Protein AF-0000000079300577 (afdb_homodimer)

Solvent-accessible surface area (backbone atoms only — not comparable to full-atom values): 10585 Å² total; 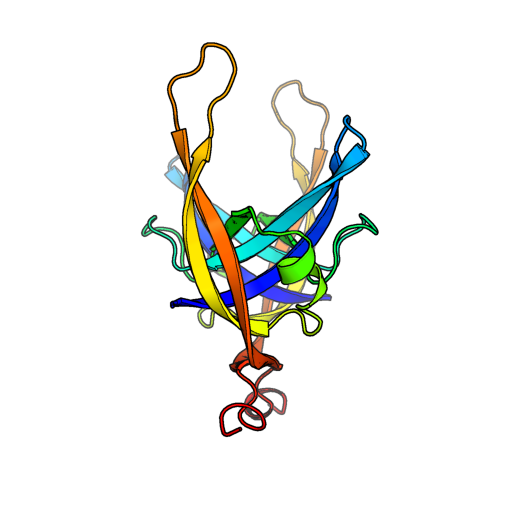per-residue (Å²): 118,46,80,40,39,36,28,22,32,36,52,46,74,40,92,89,70,47,72,40,24,36,34,33,29,49,37,78,56,86,52,86,50,41,47,43,34,38,78,45,78,35,40,27,41,38,72,47,48,66,65,61,76,65,54,43,14,32,29,40,30,34,71,42,79,38,75,42,74,47,93,94,42,72,70,41,75,39,65,28,34,72,38,68,39,87,40,22,49,54,38,69,40,72,80,52,57,77,112,116,47,79,40,41,35,28,21,32,34,52,46,75,41,94,88,71,46,71,40,21,36,34,32,30,49,36,77,56,85,52,87,50,41,47,45,33,40,79,45,79,36,42,28,41,39,70,49,47,64,65,61,78,64,53,42,14,33,28,39,30,34,72,42,77,41,74,41,72,47,94,93,42,72,70,42,75,39,63,28,34,73,36,70,40,87,43,22,48,54,37,69,38,71,79,50,58,76,109

Nearest PDB structures (foldseek):
  3fhw-assembly1_B  TM=5.771E-01  e=2.297E-02  Bordetella parapertussis
  6cqm-assembly1_A  TM=5.960E-01  e=4.575E-02  Saccharomyces cerevisiae S288C
  6cqo-assembly1_A  TM=5.871E-01  e=3.251E-01  Saccharomyces cerevisiae S288C
  5yuo-assembly1_A  TM=4.941E-01  e=2.494E-01  Pseudomonas aeruginosa PAO1
  2cwa-assembly1_A  TM=4.412E-01  e=2.630E-01  Thermus thermophilus HB8

Structure (mmCIF, N/CA/C/O backbone):
data_AF-0000000079300577-model_v1
#
loop_
_entity.id
_entity.type
_entity.pdbx_description
1 polymer 'Uncha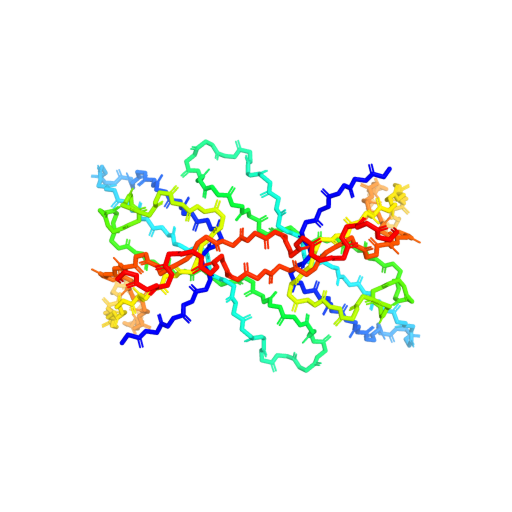racterized protein'
#
loop_
_atom_site.group_PDB
_atom_site.id
_atom_site.type_symbol
_atom_site.label_atom_id
_atom_site.label_alt_id
_atom_site.label_comp_id
_atom_site.label_asym_id
_atom_site.label_entity_id
_atom_site.label_seq_id
_atom_site.pdbx_PDB_ins_code
_atom_site.Cartn_x
_atom_site.Cartn_y
_atom_site.Cartn_z
_atom_site.occupancy
_atom_site.B_iso_or_equiv
_atom_site.auth_seq_id
_atom_site.auth_comp_id
_atom_site.auth_asym_id
_atom_site.auth_atom_id
_atom_site.pdbx_PDB_model_num
ATOM 1 N N . MET A 1 1 ? -9.039 19.125 -4.043 1 76.31 1 MET A N 1
ATOM 2 C CA . MET A 1 1 ? -9.328 17.922 -3.25 1 76.31 1 MET A CA 1
ATOM 3 C C . MET A 1 1 ? -9.297 16.672 -4.117 1 76.31 1 MET A C 1
ATOM 5 O O . MET A 1 1 ? -9.648 16.719 -5.301 1 76.31 1 MET A O 1
ATOM 9 N N . ALA A 1 2 ? -8.562 15.695 -3.658 1 88.56 2 ALA A N 1
ATOM 10 C CA . ALA A 1 2 ? -8.531 14.391 -4.324 1 88.56 2 ALA A CA 1
ATOM 11 C C . ALA A 1 2 ? -8.945 13.273 -3.365 1 88.56 2 ALA A C 1
ATOM 13 O O . ALA A 1 2 ? -8.547 13.281 -2.197 1 88.56 2 ALA A O 1
ATOM 14 N N . GLN A 1 3 ? -9.805 12.43 -3.85 1 92.25 3 GLN A N 1
ATOM 15 C CA . GLN A 1 3 ? -10.172 11.266 -3.041 1 92.25 3 GLN A CA 1
ATOM 16 C C . GLN A 1 3 ? -9.148 10.141 -3.195 1 92.25 3 GLN A C 1
ATOM 18 O O . GLN A 1 3 ? -8.859 9.711 -4.312 1 92.25 3 GLN A O 1
ATOM 23 N N . VAL A 1 4 ? -8.648 9.758 -2.029 1 93.5 4 VAL A N 1
ATOM 24 C CA . VAL A 1 4 ? -7.605 8.742 -2.064 1 93.5 4 VAL A CA 1
ATOM 25 C C . VAL A 1 4 ? -7.852 7.707 -0.965 1 93.5 4 VAL A C 1
ATOM 27 O O . VAL A 1 4 ? -8.539 7.992 0.019 1 93.5 4 VAL A O 1
ATOM 30 N N . MET A 1 5 ? -7.348 6.504 -1.214 1 94.88 5 MET A N 1
ATOM 31 C CA . MET A 1 5 ? -7.293 5.508 -0.148 1 94.88 5 MET A CA 1
ATOM 32 C C . MET A 1 5 ? -6.016 5.66 0.672 1 94.88 5 MET A C 1
ATOM 34 O O . MET A 1 5 ? -4.914 5.469 0.155 1 94.88 5 MET A O 1
ATOM 38 N N . VAL A 1 6 ? -6.199 6.008 1.909 1 97.12 6 VAL A N 1
ATOM 39 C CA . VAL A 1 6 ? -5.07 6.113 2.832 1 97.12 6 VAL A CA 1
ATOM 40 C C . VAL A 1 6 ? -4.875 4.785 3.559 1 97.12 6 VAL A C 1
ATOM 42 O O . VAL A 1 6 ? -5.809 4.262 4.172 1 97.12 6 VAL A O 1
ATOM 45 N N . LEU A 1 7 ? -3.674 4.258 3.469 1 97.06 7 LEU A N 1
ATOM 46 C CA . LEU A 1 7 ? -3.352 2.967 4.066 1 97.06 7 LEU A CA 1
ATOM 47 C C . LEU A 1 7 ? -2.811 3.145 5.484 1 97.06 7 LEU A C 1
ATOM 49 O O . LEU A 1 7 ? -3.133 2.359 6.379 1 97.06 7 LEU A O 1
ATOM 53 N N . ALA A 1 8 ? -2.004 4.09 5.652 1 97.44 8 ALA A N 1
ATOM 54 C CA . ALA A 1 8 ? -1.316 4.258 6.93 1 97.44 8 ALA A CA 1
ATOM 55 C C . ALA A 1 8 ? -0.911 5.711 7.148 1 97.44 8 ALA A C 1
ATOM 57 O O . ALA A 1 8 ? -0.839 6.492 6.199 1 97.44 8 ALA A O 1
ATOM 58 N N . VAL A 1 9 ? -0.685 6.016 8.367 1 97 9 VAL A N 1
ATOM 59 C CA . VAL A 1 9 ? -0.066 7.277 8.758 1 97 9 VAL A CA 1
ATOM 60 C C . VAL A 1 9 ? 1.112 7.008 9.695 1 97 9 VAL A C 1
ATOM 62 O O . VAL A 1 9 ? 1.081 6.062 10.484 1 97 9 VAL A O 1
ATOM 65 N N . ASN A 1 10 ? 2.146 7.73 9.492 1 95.75 10 ASN A N 1
ATOM 66 C CA . ASN A 1 10 ? 3.334 7.719 10.344 1 95.75 10 ASN A CA 1
ATOM 67 C C . ASN A 1 10 ? 3.604 9.094 10.953 1 95.75 10 ASN A C 1
ATOM 69 O O . ASN A 1 10 ? 3.912 10.039 10.234 1 95.75 10 ASN A O 1
ATOM 73 N N . VAL A 1 11 ? 3.402 9.172 12.211 1 93.81 11 VAL A N 1
ATOM 74 C CA . VAL A 1 11 ? 3.738 10.406 12.922 1 93.81 11 VAL A CA 1
ATOM 75 C C . VAL A 1 11 ? 5.008 10.195 13.742 1 93.81 11 VAL A C 1
ATOM 77 O O . VAL A 1 11 ? 5.113 9.234 14.508 1 93.81 11 VAL A O 1
ATOM 80 N N . TYR A 1 12 ? 5.914 11.086 13.562 1 92 12 TYR A N 1
ATOM 81 C CA . TYR A 1 12 ? 7.211 10.898 14.203 1 92 12 TYR A CA 1
ATOM 82 C C . TYR A 1 12 ? 7.781 12.227 14.688 1 92 12 TYR A C 1
ATOM 84 O O . TYR A 1 12 ? 7.312 13.289 14.281 1 92 12 TYR A O 1
ATOM 92 N N . GLN A 1 13 ? 8.789 12.109 15.547 1 92.06 13 GLN A N 1
ATOM 93 C CA . GLN A 1 13 ? 9.484 13.289 16.047 1 92.06 13 GLN A CA 1
ATOM 94 C C . GLN A 1 13 ? 10.742 13.57 15.227 1 92.06 13 GLN A C 1
ATOM 96 O O . GLN A 1 13 ? 11.555 12.68 14.992 1 92.06 13 GLN A O 1
ATOM 101 N N . LYS A 1 14 ? 10.805 14.805 14.812 1 88.75 14 LYS A N 1
ATOM 102 C CA . LYS A 1 14 ? 12.023 15.227 14.125 1 88.75 14 LYS A CA 1
ATOM 103 C C . LYS A 1 14 ? 13.148 15.5 15.117 1 88.75 14 LYS A C 1
ATOM 105 O O . LYS A 1 14 ? 12.914 15.555 16.328 1 88.75 14 LYS A O 1
ATOM 110 N N . LYS A 1 15 ? 14.289 15.562 14.516 1 90.19 15 LYS A N 1
ATOM 111 C CA . LYS A 1 15 ? 15.461 15.797 15.352 1 90.19 15 LYS A CA 1
ATOM 112 C C . LYS A 1 15 ? 15.359 17.125 16.094 1 90.19 15 LYS A C 1
ATOM 114 O O . LYS A 1 15 ? 15.891 17.281 17.188 1 90.19 15 LYS A O 1
ATOM 119 N N . ASP A 1 16 ? 14.773 18.141 15.57 1 90.5 16 ASP A N 1
ATOM 120 C CA . ASP A 1 16 ? 14.664 19.469 16.156 1 90.5 16 ASP A CA 1
ATOM 121 C C . ASP A 1 16 ? 13.523 19.531 17.172 1 90.5 16 ASP A C 1
ATOM 123 O O . ASP A 1 16 ? 13.211 20.609 17.688 1 90.5 16 ASP A O 1
ATOM 127 N N . GLY A 1 17 ? 12.844 18.438 17.438 1 90.31 17 GLY A N 1
ATOM 128 C CA . GLY A 1 17 ? 11.812 18.375 18.453 1 90.31 17 GLY A CA 1
ATOM 129 C C . GLY A 1 17 ? 10.414 18.547 17.922 1 90.31 17 GLY A C 1
ATOM 130 O O . GLY A 1 17 ? 9.43 18.359 18.641 1 90.31 17 GLY A O 1
ATOM 131 N N . THR A 1 18 ? 10.344 18.984 16.641 1 91.19 18 THR A N 1
ATOM 132 C CA . THR A 1 18 ? 9.016 19.156 16.062 1 91.19 18 THR A CA 1
ATOM 133 C C . THR A 1 18 ? 8.492 17.844 15.516 1 91.19 18 THR A C 1
ATOM 135 O O . THR A 1 18 ? 9.25 16.875 15.352 1 91.19 18 THR A O 1
ATOM 138 N N . SER A 1 19 ? 7.121 17.828 15.289 1 93.06 19 SER A N 1
ATOM 139 C CA . SER A 1 19 ? 6.504 16.609 14.766 1 93.06 19 SER A CA 1
ATOM 140 C C . SER A 1 19 ? 6.465 16.609 13.242 1 93.06 19 SER A C 1
ATOM 142 O O . SER A 1 19 ? 6.211 17.656 12.633 1 93.06 19 SER A O 1
ATOM 144 N N . GLY A 1 20 ? 6.836 15.531 12.633 1 93.06 20 GLY A N 1
ATOM 145 C CA . GLY A 1 20 ? 6.586 15.273 11.227 1 93.06 20 GLY A CA 1
ATOM 146 C C . GLY A 1 20 ? 5.566 14.172 10.992 1 93.06 20 GLY A C 1
ATOM 147 O O . GLY A 1 20 ? 5.219 13.438 11.914 1 93.06 20 GLY A O 1
ATOM 148 N N . ALA A 1 21 ? 5.012 14.188 9.828 1 95.88 21 ALA A N 1
ATOM 149 C CA . ALA A 1 21 ? 4.066 13.117 9.508 1 95.88 21 ALA A CA 1
ATOM 150 C C . ALA A 1 21 ? 4.133 12.758 8.023 1 95.88 21 ALA A C 1
ATOM 152 O O . ALA A 1 21 ? 4.492 13.594 7.191 1 95.88 21 ALA A O 1
ATOM 153 N N . ARG A 1 22 ? 3.893 11.523 7.793 1 95.44 22 ARG A N 1
ATOM 154 C CA . ARG A 1 22 ? 3.734 11.008 6.438 1 95.44 22 ARG A CA 1
ATOM 155 C C . ARG A 1 22 ? 2.467 10.164 6.312 1 95.44 22 ARG A C 1
ATOM 157 O O . ARG A 1 22 ? 2.07 9.492 7.266 1 95.44 22 ARG A O 1
ATOM 164 N N . VAL A 1 23 ? 1.865 10.273 5.188 1 96.38 23 VAL A N 1
ATOM 165 C CA . VAL A 1 23 ? 0.714 9.43 4.879 1 96.38 23 VAL A CA 1
ATOM 166 C C . VAL A 1 23 ? 1.05 8.508 3.709 1 96.38 23 VAL A C 1
ATOM 168 O O . VAL A 1 23 ? 1.713 8.914 2.754 1 96.38 23 VAL A O 1
ATOM 171 N N . VAL A 1 24 ? 0.668 7.246 3.848 1 95.69 24 VAL A N 1
ATOM 172 C CA . VAL A 1 24 ? 0.812 6.262 2.781 1 95.69 24 VAL A CA 1
ATOM 173 C C . VAL A 1 24 ? -0.511 6.109 2.035 1 95.69 24 VAL A C 1
ATOM 175 O O . VAL A 1 24 ? -1.519 5.707 2.621 1 95.69 24 VAL A O 1
ATOM 178 N N . VAL A 1 25 ? -0.467 6.41 0.787 1 95.56 25 VAL A N 1
ATOM 179 C CA . VAL A 1 25 ? -1.672 6.383 -0.037 1 95.56 25 VAL A CA 1
ATOM 180 C C . VAL A 1 25 ? -1.539 5.305 -1.11 1 95.56 25 VAL A C 1
ATOM 182 O O . VAL A 1 25 ? -0.449 5.082 -1.645 1 95.56 25 VAL A O 1
ATOM 185 N N . ALA A 1 26 ? -2.691 4.609 -1.329 1 94.31 26 ALA A N 1
ATOM 186 C CA . ALA A 1 26 ? -2.752 3.689 -2.463 1 94.31 26 ALA A CA 1
ATOM 187 C C . ALA A 1 26 ? -3.125 4.426 -3.746 1 94.31 26 ALA A C 1
ATOM 189 O O . ALA A 1 26 ? -4.188 5.047 -3.826 1 94.31 26 ALA A O 1
ATOM 190 N N . SER A 1 27 ? -2.301 4.336 -4.742 1 89.5 27 SER A N 1
ATOM 191 C CA . SER A 1 27 ? -2.52 5.086 -5.977 1 89.5 27 SER A CA 1
ATOM 192 C C . SER A 1 27 ? -2.361 4.191 -7.199 1 89.5 27 SER A C 1
ATOM 194 O O . SER A 1 27 ? -1.696 3.156 -7.141 1 89.5 27 SER A O 1
ATOM 196 N N . THR A 1 28 ? -2.984 4.664 -8.289 1 87.81 28 THR A N 1
ATOM 197 C CA . THR A 1 28 ? -2.877 3.939 -9.547 1 87.81 28 THR A CA 1
ATOM 198 C C . THR A 1 28 ? -1.457 4.023 -10.102 1 87.81 28 THR A C 1
ATOM 200 O O . THR A 1 28 ? -0.921 5.117 -10.281 1 87.81 28 THR A O 1
ATOM 203 N N . PRO A 1 29 ? -0.91 2.885 -10.398 1 88 29 PRO A N 1
ATOM 204 C CA . PRO A 1 29 ? 0.47 2.881 -10.891 1 88 29 PRO A CA 1
ATOM 205 C C . PRO A 1 29 ? 0.59 3.428 -12.312 1 88 29 PRO A C 1
ATOM 207 O O . PRO A 1 29 ? -0.336 3.283 -13.117 1 88 29 PRO A O 1
ATOM 210 N N . ARG A 1 30 ? 1.764 4 -12.578 1 85.25 30 ARG A N 1
ATOM 211 C CA . ARG A 1 30 ? 2.062 4.465 -13.93 1 85.25 30 ARG A CA 1
ATOM 212 C C . ARG A 1 30 ? 2.646 3.342 -14.781 1 85.25 30 ARG A C 1
ATOM 214 O O . ARG A 1 30 ? 2.561 3.377 -16.016 1 85.25 30 ARG A O 1
ATOM 221 N N . ASN A 1 31 ? 3.262 2.424 -14.156 1 86.56 31 ASN A N 1
ATOM 222 C CA . ASN A 1 31 ? 3.857 1.264 -14.812 1 86.56 31 ASN A CA 1
ATOM 223 C C . ASN A 1 31 ? 2.789 0.291 -15.305 1 86.56 31 ASN A C 1
ATOM 225 O O . ASN A 1 31 ? 2.008 -0.234 -14.516 1 86.56 31 ASN A O 1
ATOM 229 N N . PRO A 1 32 ? 2.762 -0.006 -16.625 1 86.69 32 PRO A N 1
ATOM 230 C CA . PRO A 1 32 ? 1.719 -0.881 -17.172 1 86.69 32 PRO A CA 1
ATOM 231 C C . PRO A 1 32 ? 1.845 -2.322 -16.672 1 86.69 32 PRO A C 1
ATOM 233 O O . PRO A 1 32 ? 0.899 -3.105 -16.797 1 86.69 32 PRO A O 1
ATOM 236 N N . ASN A 1 33 ? 2.99 -2.748 -16.141 1 87.69 33 ASN A N 1
ATOM 237 C CA . ASN A 1 33 ? 3.174 -4.113 -15.664 1 87.69 33 ASN A CA 1
ATOM 238 C C . ASN A 1 33 ? 2.541 -4.312 -14.289 1 87.69 33 ASN A C 1
ATOM 240 O O . ASN A 1 33 ? 2.465 -5.441 -13.797 1 87.69 33 ASN A O 1
ATOM 244 N N . VAL A 1 34 ? 2.205 -3.162 -13.773 1 92.06 34 VAL A N 1
ATOM 245 C CA . VAL A 1 34 ? 1.642 -3.242 -12.43 1 92.06 34 VAL A CA 1
ATOM 246 C C . VAL A 1 34 ? 0.122 -3.102 -12.5 1 92.06 34 VAL A C 1
ATOM 248 O O . VAL A 1 34 ? -0.394 -2.113 -13.023 1 92.06 34 VAL A O 1
ATOM 251 N N . ARG A 1 35 ? -0.563 -4.09 -12.039 1 95.19 35 ARG A N 1
ATOM 252 C CA . ARG A 1 35 ? -2.008 -4.027 -11.844 1 95.19 35 ARG A CA 1
ATOM 253 C C . ARG A 1 35 ? -2.355 -3.736 -10.391 1 95.19 35 ARG A C 1
ATOM 255 O O . ARG A 1 35 ? -1.646 -4.168 -9.477 1 95.19 35 ARG A O 1
ATOM 262 N N . GLY A 1 36 ? -3.414 -2.986 -10.195 1 95.75 36 GLY A N 1
ATOM 263 C CA . GLY A 1 36 ? -3.84 -2.645 -8.844 1 95.75 36 GLY A CA 1
ATOM 264 C C . GLY A 1 36 ? -3.383 -1.267 -8.406 1 95.75 36 GLY A C 1
ATOM 265 O O . GLY A 1 36 ? -3.453 -0.308 -9.18 1 95.75 36 GLY A O 1
ATOM 266 N N . LEU A 1 37 ? -3.02 -1.212 -7.098 1 94.12 37 LEU A N 1
ATOM 267 C CA . LEU A 1 37 ? -2.619 0.061 -6.508 1 94.12 37 LEU A CA 1
ATOM 268 C C . LEU A 1 37 ? -1.228 -0.038 -5.891 1 94.12 37 LEU A C 1
ATOM 270 O O . LEU A 1 37 ? -0.883 -1.057 -5.289 1 94.12 37 LEU A O 1
ATOM 274 N N . LEU A 1 38 ? -0.476 1.01 -6.074 1 94.62 38 LEU A N 1
ATOM 275 C CA . LEU A 1 38 ? 0.825 1.084 -5.418 1 94.62 38 LEU A CA 1
ATOM 276 C C . LEU A 1 38 ? 0.821 2.145 -4.324 1 94.62 38 LEU A C 1
ATOM 278 O O . LEU A 1 38 ? 0.157 3.176 -4.453 1 94.62 38 LEU A O 1
ATOM 282 N N . PRO A 1 39 ? 1.6 1.805 -3.328 1 94 39 PRO A N 1
ATOM 283 C CA . PRO A 1 39 ? 1.692 2.793 -2.25 1 94 39 PRO A CA 1
ATOM 284 C C . PRO A 1 39 ? 2.605 3.965 -2.602 1 94 39 PRO A C 1
ATOM 286 O O . PRO A 1 39 ? 3.662 3.77 -3.209 1 94 39 PRO A O 1
ATOM 289 N N . VAL A 1 40 ? 2.207 5.09 -2.248 1 92.19 40 VAL A N 1
ATOM 290 C CA . VAL A 1 40 ? 2.994 6.312 -2.344 1 92.19 40 VAL A CA 1
ATOM 291 C C . VAL A 1 40 ? 2.934 7.074 -1.02 1 92.19 40 VAL A C 1
ATOM 293 O O . VAL A 1 40 ? 1.883 7.129 -0.378 1 92.19 40 VAL A O 1
ATOM 296 N N . GLU A 1 41 ? 4.078 7.59 -0.689 1 93.56 41 GLU A N 1
ATOM 297 C CA . GLU A 1 41 ? 4.109 8.344 0.561 1 93.56 41 GLU A CA 1
ATOM 298 C C . GLU A 1 41 ? 4.105 9.844 0.301 1 93.56 41 GLU A C 1
ATOM 300 O O . GLU A 1 41 ? 4.801 10.328 -0.594 1 93.56 41 GLU A O 1
ATOM 305 N N . PHE A 1 42 ? 3.312 10.516 1.076 1 92.06 42 PHE A N 1
ATOM 306 C CA . PHE A 1 42 ? 3.268 11.969 1.05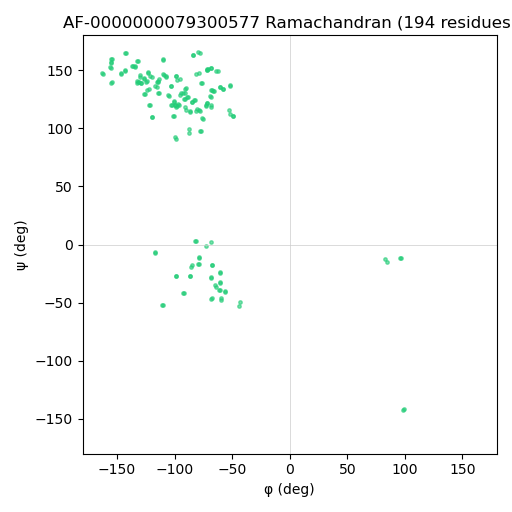7 1 92.06 42 PHE A CA 1
ATOM 307 C C . PHE A 1 42 ? 3.553 12.539 2.441 1 92.06 42 PHE A C 1
ATOM 309 O O . PHE A 1 42 ? 3.205 11.93 3.453 1 92.06 42 PHE A O 1
ATOM 316 N N . GLU A 1 43 ? 4.16 13.664 2.428 1 93.88 43 GLU A N 1
ATOM 317 C CA . GLU A 1 43 ? 4.207 14.406 3.682 1 93.88 43 GLU A CA 1
ATOM 318 C C . GLU A 1 43 ? 2.84 14.984 4.035 1 93.88 43 GLU A C 1
ATOM 320 O O . GLU A 1 43 ? 2.049 15.305 3.145 1 93.88 43 GLU A O 1
ATOM 325 N N . ALA A 1 44 ? 2.639 15.102 5.309 1 95.62 44 ALA A N 1
ATOM 326 C CA . ALA A 1 44 ? 1.391 15.664 5.82 1 95.62 44 ALA A CA 1
ATOM 327 C C . ALA A 1 44 ? 1.641 16.516 7.066 1 95.62 44 ALA A C 1
ATOM 329 O O . ALA A 1 44 ? 2.629 16.297 7.773 1 95.62 44 ALA A O 1
ATOM 330 N N . LEU A 1 45 ? 0.796 17.516 7.219 1 95.75 45 LEU A N 1
ATOM 331 C CA . LEU A 1 45 ? 0.797 18.141 8.539 1 95.75 45 LEU A CA 1
ATOM 332 C C . LEU A 1 45 ? 0.492 17.125 9.625 1 95.75 45 LEU A C 1
ATOM 334 O O . LEU A 1 45 ? -0.437 16.328 9.492 1 95.75 45 LEU A O 1
ATOM 338 N N . PRO A 1 46 ? 1.285 17.156 10.711 1 96.12 46 PRO A N 1
ATOM 339 C CA . PRO A 1 46 ? 1.083 16.156 11.766 1 96.12 46 PRO A CA 1
ATOM 340 C C . PRO A 1 46 ? -0.346 16.156 12.305 1 96.12 46 PRO A C 1
ATOM 342 O O . PRO A 1 46 ? -0.903 15.094 12.578 1 96.12 46 PRO A O 1
ATOM 345 N N . GLU A 1 47 ? -0.947 17.297 12.484 1 95.69 47 GLU A N 1
ATOM 346 C CA . GLU A 1 47 ? -2.305 17.359 13.023 1 95.69 47 GLU A CA 1
ATOM 347 C C . GLU A 1 47 ? -3.305 16.719 12.062 1 95.69 47 GLU A C 1
ATOM 349 O O . GLU A 1 47 ? -4.301 16.125 12.5 1 95.69 47 GLU A O 1
ATOM 354 N N . VAL A 1 48 ? -3.047 16.875 10.797 1 96.5 48 VAL A N 1
ATOM 355 C CA . VAL A 1 48 ? -3.914 16.266 9.797 1 96.5 48 VAL A CA 1
ATOM 356 C C . VAL A 1 48 ? -3.773 14.742 9.844 1 96.5 48 VAL A C 1
ATOM 358 O O . VAL A 1 48 ? -4.773 14.016 9.859 1 96.5 48 VAL A O 1
ATOM 361 N N . ALA A 1 49 ? -2.545 14.242 9.891 1 96.69 49 ALA A N 1
ATOM 362 C CA . ALA A 1 49 ? -2.287 12.812 9.977 1 96.69 49 ALA A CA 1
ATOM 363 C C . ALA A 1 49 ? -2.896 12.219 11.242 1 96.69 49 ALA A C 1
ATOM 365 O O . ALA A 1 49 ? -3.484 11.133 11.211 1 96.69 49 ALA A O 1
ATOM 366 N N . ASP A 1 50 ? -2.818 12.922 12.305 1 94.38 50 ASP A N 1
ATOM 367 C CA . ASP A 1 50 ? -3.324 12.445 13.594 1 94.38 50 ASP A CA 1
ATOM 368 C C . ASP A 1 50 ? -4.848 12.344 13.578 1 94.38 50 ASP A C 1
ATOM 370 O O . ASP A 1 50 ? -5.422 11.508 14.281 1 94.38 50 ASP A O 1
ATOM 374 N N . ALA A 1 51 ? -5.426 13.109 12.82 1 94.38 51 ALA A N 1
ATOM 375 C CA . ALA A 1 51 ? -6.887 13.125 12.773 1 94.38 51 ALA A CA 1
ATOM 376 C C . ALA A 1 51 ? -7.422 11.969 11.938 1 94.38 51 ALA A C 1
ATOM 378 O O . ALA A 1 51 ? -8.617 11.664 11.977 1 94.38 51 ALA A O 1
ATOM 379 N N . MET A 1 52 ? -6.574 11.391 11.164 1 95.69 52 MET A N 1
ATOM 380 C CA . MET A 1 52 ? -6.988 10.234 10.375 1 95.69 52 MET A CA 1
ATOM 381 C C . MET A 1 52 ? -7.047 8.984 11.242 1 95.69 52 MET A C 1
ATOM 383 O O . MET A 1 52 ? -6.066 8.242 11.336 1 95.69 52 MET A O 1
ATOM 387 N N . LYS A 1 53 ? -8.227 8.641 11.711 1 94.38 53 LYS A N 1
ATOM 388 C CA . LYS A 1 53 ? -8.367 7.602 12.727 1 94.38 53 LYS A CA 1
ATOM 389 C C . LYS A 1 53 ? -8.75 6.266 12.102 1 94.38 53 LYS A C 1
ATOM 391 O O . LYS A 1 53 ? -8.508 5.207 12.688 1 94.38 53 LYS A O 1
ATOM 396 N N . VAL A 1 54 ? -9.406 6.285 10.977 1 95.5 54 VAL A N 1
ATOM 397 C CA . VAL A 1 54 ? -9.859 5.055 10.336 1 95.5 54 VAL A CA 1
ATOM 398 C C . VAL A 1 54 ? -8.914 4.691 9.195 1 95.5 54 VAL A C 1
ATOM 400 O O . VAL A 1 54 ? -8.859 5.387 8.172 1 95.5 54 VAL A O 1
ATOM 403 N N . LEU A 1 55 ? -8.188 3.629 9.414 1 94.88 55 LEU A N 1
ATOM 404 C CA . LEU A 1 55 ? -7.23 3.162 8.422 1 94.88 55 LEU A CA 1
ATOM 405 C C . LEU A 1 55 ? -7.371 1.659 8.195 1 94.88 55 LEU A C 1
ATOM 407 O O . LEU A 1 55 ? -7.477 0.892 9.156 1 94.88 55 LEU A O 1
ATOM 411 N N . PRO A 1 56 ? -7.281 1.07 7.02 1 94.88 56 PRO A N 1
ATOM 412 C CA . PRO A 1 56 ? -7.355 1.838 5.777 1 94.88 56 PRO A CA 1
ATOM 413 C C . PRO A 1 56 ? -8.695 2.555 5.602 1 94.88 56 PRO A C 1
ATOM 415 O O . PRO A 1 56 ? -9.719 2.092 6.109 1 94.88 56 PRO A O 1
ATOM 418 N N . GLY A 1 57 ? -8.648 3.729 4.902 1 95.88 57 GLY A N 1
ATOM 419 C CA . GLY A 1 57 ? -9.852 4.504 4.648 1 95.88 57 GLY A CA 1
ATOM 420 C C . GLY A 1 57 ? -9.742 5.395 3.424 1 95.88 57 GLY A C 1
ATOM 421 O O . GLY A 1 57 ? -8.633 5.676 2.953 1 95.88 57 GLY A O 1
ATOM 422 N N . VAL A 1 58 ? -10.922 5.699 2.924 1 95.75 58 VAL A N 1
ATOM 423 C CA . VAL A 1 58 ? -10.992 6.688 1.854 1 95.75 58 VAL A CA 1
ATOM 424 C C . VAL A 1 58 ? -11.133 8.086 2.449 1 95.75 58 VAL A C 1
ATOM 426 O O . VAL A 1 58 ? -11.969 8.32 3.318 1 95.75 58 VAL A O 1
ATOM 429 N N . TYR A 1 59 ? -10.25 8.961 2.027 1 95.38 59 TYR A N 1
ATOM 430 C CA . TYR A 1 59 ? -10.258 10.352 2.488 1 95.38 59 TYR A CA 1
ATOM 431 C C . TYR A 1 59 ? -10.273 11.312 1.31 1 95.38 59 TYR A C 1
ATOM 433 O O . TYR A 1 59 ? -9.656 11.047 0.272 1 95.38 59 TYR A O 1
ATOM 441 N N . ASP A 1 60 ? -10.992 12.422 1.428 1 96 60 ASP A N 1
ATOM 442 C CA . ASP A 1 60 ? -10.766 13.617 0.619 1 96 60 ASP A CA 1
ATOM 443 C C . ASP A 1 60 ? -9.609 14.445 1.174 1 96 60 ASP A C 1
ATOM 445 O O . ASP A 1 60 ? -9.68 14.938 2.305 1 96 60 ASP A O 1
ATOM 449 N N . VAL A 1 61 ? -8.547 14.562 0.337 1 95.12 61 VAL A N 1
ATOM 450 C CA . VAL A 1 61 ? -7.383 15.234 0.889 1 95.12 61 VAL A CA 1
ATOM 451 C C . VAL A 1 61 ? -7.137 16.547 0.139 1 95.12 61 VAL A C 1
ATOM 453 O O . VAL A 1 61 ? -7.34 16.609 -1.076 1 95.12 61 VAL A O 1
ATOM 456 N N . ASP A 1 62 ? -6.75 17.578 0.911 1 94.94 62 ASP A N 1
ATOM 457 C CA . ASP A 1 62 ? -6.238 18.828 0.37 1 94.94 62 ASP A CA 1
ATOM 458 C C . ASP A 1 62 ? -4.711 18.844 0.342 1 94.94 62 ASP A C 1
ATOM 460 O O . ASP A 1 62 ? -4.062 18.578 1.359 1 94.94 62 ASP A O 1
ATOM 464 N N . VAL A 1 63 ? -4.168 19 -0.844 1 92.31 63 VAL A N 1
ATOM 465 C CA . VAL A 1 63 ? -2.719 18.969 -1.003 1 92.31 63 VAL A CA 1
ATOM 466 C C . VAL A 1 63 ? -2.213 20.344 -1.432 1 92.31 63 VAL A C 1
ATOM 468 O O . VAL A 1 63 ? -2.766 20.953 -2.348 1 92.31 63 VAL A O 1
ATOM 471 N N . ASP A 1 64 ? -1.187 20.812 -0.709 1 89.62 64 ASP A N 1
ATOM 472 C CA . ASP A 1 64 ? -0.473 22.016 -1.108 1 89.62 64 ASP A CA 1
ATOM 473 C C . ASP A 1 64 ? 0.912 21.688 -1.658 1 89.62 64 ASP A C 1
ATOM 475 O O . ASP A 1 64 ? 1.437 20.594 -1.41 1 89.62 64 ASP A O 1
ATOM 479 N N . LEU A 1 65 ? 1.34 22.391 -2.576 1 83 65 LEU A N 1
ATOM 480 C CA . LEU A 1 65 ? 2.699 22.234 -3.082 1 83 65 LEU A CA 1
ATOM 481 C C . LEU A 1 65 ? 3.678 23.078 -2.279 1 83 65 LEU A C 1
ATOM 483 O O . LEU A 1 65 ? 3.691 24.312 -2.41 1 83 65 LEU A O 1
ATOM 487 N N . ALA A 1 66 ? 4.336 22.438 -1.393 1 73 66 ALA A N 1
ATOM 488 C CA . ALA A 1 66 ? 5.27 23.156 -0.529 1 73 66 ALA A CA 1
ATOM 489 C C . ALA A 1 66 ? 6.68 23.141 -1.112 1 73 66 ALA A C 1
ATOM 491 O O . ALA A 1 66 ? 7.074 22.172 -1.768 1 73 66 ALA A O 1
ATOM 492 N N . VAL A 1 67 ? 7.25 24.281 -1.174 1 68.81 67 VAL A N 1
ATOM 493 C CA . VAL A 1 67 ? 8.641 24.375 -1.604 1 68.81 67 VAL A CA 1
ATOM 494 C C . VAL A 1 67 ? 9.562 23.938 -0.475 1 68.81 67 VAL A C 1
ATOM 496 O O . VAL A 1 67 ? 9.438 24.391 0.662 1 68.81 67 VAL A O 1
ATOM 499 N N . ALA A 1 68 ? 10.188 22.75 -0.654 1 62.88 68 ALA A N 1
ATOM 500 C CA . ALA A 1 68 ? 11.195 22.344 0.32 1 62.88 68 ALA A CA 1
ATOM 501 C C . ALA A 1 68 ? 12.586 22.812 -0.089 1 62.88 68 ALA A C 1
ATOM 503 O O . ALA A 1 68 ? 12.953 22.734 -1.264 1 62.88 68 ALA A O 1
ATOM 504 N N . SER A 1 69 ? 13.117 23.672 0.831 1 59.22 69 SER A N 1
ATOM 505 C CA . SER A 1 69 ? 14.461 24.203 0.59 1 59.22 69 SER A CA 1
ATOM 506 C C . SER A 1 69 ? 15.508 23.438 1.397 1 59.22 69 SER A C 1
ATOM 508 O O . SER A 1 69 ? 15.289 23.141 2.574 1 59.22 69 SER A O 1
ATOM 510 N N . GLY A 1 70 ? 16.078 22.438 0.789 1 55.94 70 GLY A N 1
ATOM 511 C CA . GLY A 1 70 ? 17.234 21.906 1.508 1 55.94 70 GLY A CA 1
ATOM 512 C C . GLY A 1 70 ? 18.5 22.703 1.282 1 55.94 70 GLY A C 1
ATOM 513 O O . GLY A 1 70 ? 18.578 23.516 0.354 1 55.94 70 GLY A O 1
ATOM 514 N N . PHE A 1 71 ? 19.344 22.734 2.375 1 58.81 71 PHE A N 1
ATOM 515 C CA . PHE A 1 71 ? 20.625 23.422 2.225 1 58.81 71 PHE A CA 1
ATOM 516 C C . PHE A 1 71 ? 21.375 22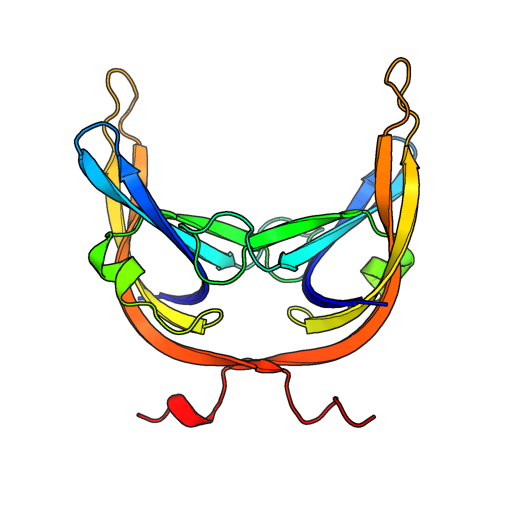.891 1.003 1 58.81 71 PHE A C 1
ATOM 518 O O . PHE A 1 71 ? 21.703 21.703 0.925 1 58.81 71 PHE A O 1
ATOM 525 N N . GLY A 1 72 ? 21.594 23.812 -0.062 1 59.78 72 GLY A N 1
ATOM 526 C CA . GLY A 1 72 ? 22.375 23.531 -1.248 1 59.78 72 GLY A CA 1
ATOM 527 C C . GLY A 1 72 ? 21.609 22.781 -2.314 1 59.78 72 GLY A C 1
ATOM 528 O O . GLY A 1 72 ? 22.172 22.375 -3.334 1 59.78 72 GLY A O 1
ATOM 529 N N . LYS A 1 73 ? 20.516 22.328 -1.821 1 60.19 73 LYS A N 1
ATOM 530 C CA . LYS A 1 73 ? 19.766 21.641 -2.879 1 60.19 73 LYS A CA 1
ATOM 531 C C . LYS A 1 73 ? 18.703 22.562 -3.471 1 60.19 73 LYS A C 1
ATOM 533 O O . LYS A 1 73 ? 18.25 23.5 -2.818 1 60.19 73 LYS A O 1
ATOM 538 N N . ALA A 1 74 ? 18.609 22.406 -4.688 1 61.34 74 ALA A N 1
ATOM 539 C CA . ALA A 1 74 ? 17.594 23.156 -5.422 1 61.34 74 ALA A CA 1
ATOM 540 C C . ALA A 1 74 ? 16.219 22.984 -4.781 1 61.34 74 ALA A C 1
ATOM 542 O O . ALA A 1 74 ? 15.922 21.922 -4.203 1 61.34 74 ALA A O 1
ATOM 543 N N . ASN A 1 75 ? 15.484 24.031 -4.672 1 61.91 75 ASN A N 1
ATOM 544 C CA . ASN A 1 75 ? 14.117 23.984 -4.156 1 61.91 75 ASN A CA 1
ATOM 545 C C . ASN A 1 75 ? 13.289 22.906 -4.84 1 61.91 75 ASN A C 1
ATOM 547 O O . ASN A 1 75 ? 13.289 22.797 -6.066 1 61.91 75 ASN A O 1
ATOM 551 N N . GLU A 1 76 ? 12.984 21.859 -4.039 1 70.56 76 GLU A N 1
ATOM 552 C CA . GLU A 1 76 ? 12.07 20.875 -4.613 1 70.56 76 GLU A CA 1
ATOM 553 C C . GLU A 1 76 ? 10.648 21.078 -4.102 1 70.56 76 GLU A C 1
ATOM 555 O O . GLU A 1 76 ? 10.438 21.391 -2.926 1 70.56 76 GLU A O 1
ATOM 560 N N . VAL A 1 77 ? 9.75 21.25 -5.051 1 76.06 77 VAL A N 1
ATOM 561 C CA . VAL A 1 77 ? 8.328 21.344 -4.738 1 76.06 77 VAL A CA 1
ATOM 562 C C . VAL A 1 77 ? 7.766 19.938 -4.488 1 76.06 77 VAL A C 1
ATOM 564 O O . VAL A 1 77 ? 7.891 19.062 -5.332 1 76.06 77 VAL A O 1
ATOM 567 N N . ARG A 1 78 ? 7.336 19.828 -3.182 1 80.94 78 ARG A N 1
ATOM 568 C CA . ARG A 1 78 ? 6.75 18.531 -2.855 1 80.94 78 ARG A CA 1
ATOM 569 C C . ARG A 1 78 ? 5.316 18.688 -2.363 1 80.94 78 ARG A C 1
ATOM 571 O O . ARG A 1 78 ? 4.98 19.672 -1.708 1 80.94 78 ARG A O 1
ATOM 578 N N . PRO A 1 79 ? 4.527 17.734 -2.701 1 87.31 79 PRO A N 1
ATOM 579 C CA . PRO A 1 79 ? 3.156 17.75 -2.189 1 87.31 79 PRO A CA 1
ATOM 580 C C . PRO A 1 79 ? 3.088 17.562 -0.675 1 87.31 79 PRO A C 1
ATOM 582 O O . PRO A 1 79 ? 3.838 16.766 -0.113 1 87.31 79 PRO A O 1
ATOM 585 N N . LEU A 1 80 ? 2.285 18.469 -0.04 1 91.5 80 LEU A N 1
ATOM 586 C CA . LEU A 1 80 ? 2.014 18.406 1.392 1 91.5 80 LEU A CA 1
ATOM 587 C C . LEU A 1 80 ? 0.516 18.297 1.656 1 91.5 80 LEU A C 1
ATOM 589 O O . LEU A 1 80 ? -0.264 19.141 1.191 1 91.5 80 LEU A O 1
ATOM 593 N N . VAL A 1 81 ? 0.166 17.188 2.322 1 95.31 81 VAL A N 1
ATOM 594 C CA . VAL A 1 81 ? -1.234 17.062 2.711 1 95.31 81 VAL A CA 1
ATOM 595 C C . VAL A 1 81 ? -1.547 18.016 3.857 1 95.31 81 VAL A C 1
ATOM 597 O O . VAL A 1 81 ? -0.985 17.891 4.949 1 95.31 81 VAL A O 1
ATOM 600 N N . VAL A 1 82 ? -2.514 18.969 3.623 1 96.12 82 VAL A N 1
ATOM 601 C CA . VAL A 1 82 ? -2.77 20.016 4.609 1 96.12 82 VAL A CA 1
ATOM 602 C C . VAL A 1 82 ? -4.195 19.891 5.137 1 96.12 82 VAL A C 1
ATOM 604 O O . VAL A 1 82 ? -4.59 20.609 6.055 1 96.12 82 VAL A O 1
ATOM 607 N N . GLY A 1 83 ? -4.965 19.016 4.547 1 96.38 83 GLY A N 1
ATOM 608 C CA . GLY A 1 83 ? -6.328 18.734 4.98 1 96.38 83 GLY A CA 1
ATOM 609 C C . GLY A 1 83 ? -6.809 17.359 4.582 1 96.38 83 GLY A C 1
ATOM 610 O O . GLY A 1 83 ? -6.332 16.781 3.602 1 96.38 83 GLY A O 1
ATOM 611 N N . ALA A 1 84 ? -7.688 16.906 5.395 1 96.25 84 ALA A N 1
ATOM 612 C CA . ALA A 1 84 ? -8.281 15.617 5.086 1 96.25 84 ALA A CA 1
ATOM 613 C C . ALA A 1 84 ? -9.672 15.484 5.703 1 96.25 84 ALA A C 1
ATOM 615 O O . ALA A 1 84 ? -9.898 15.922 6.832 1 96.25 84 ALA A O 1
ATOM 616 N N . ARG A 1 85 ? -10.508 14.906 4.918 1 96 85 ARG A N 1
ATOM 617 C CA . ARG A 1 85 ? -11.844 14.562 5.387 1 96 85 ARG A CA 1
ATOM 618 C C . ARG A 1 85 ? -12.156 13.094 5.145 1 96 85 ARG A C 1
ATOM 620 O O . ARG A 1 85 ? -12.055 12.609 4.016 1 96 85 ARG A O 1
ATOM 627 N N . PHE A 1 86 ? -12.602 12.492 6.23 1 96.12 86 PHE A N 1
ATOM 628 C CA . PHE A 1 86 ? -12.953 11.086 6.121 1 96.12 86 PHE A CA 1
ATOM 629 C C . PHE A 1 86 ? -14.18 10.898 5.234 1 96.12 86 PHE A C 1
ATOM 631 O O . PHE A 1 86 ? -15.172 11.617 5.383 1 96.12 86 PHE A O 1
ATOM 638 N N . VAL A 1 87 ? -14.109 9.922 4.277 1 94.06 87 VAL A N 1
ATOM 639 C CA . VAL A 1 87 ? -15.203 9.656 3.352 1 94.06 87 VAL A CA 1
ATOM 640 C C . VAL A 1 87 ? -15.836 8.305 3.674 1 94.06 87 VAL A C 1
ATOM 642 O O . VAL A 1 87 ? -17.062 8.203 3.816 1 94.06 87 VAL A O 1
ATOM 645 N N . ALA A 1 88 ? -15 7.199 3.777 1 94.5 88 ALA A N 1
ATOM 646 C CA . ALA A 1 88 ? -15.523 5.859 4.035 1 94.5 88 ALA A CA 1
ATOM 647 C C . ALA A 1 88 ? -14.422 4.926 4.523 1 94.5 88 ALA A C 1
ATOM 649 O O . ALA A 1 88 ? -13.266 5.055 4.117 1 94.5 88 ALA A O 1
ATOM 650 N N . ALA A 1 89 ? -14.797 3.975 5.402 1 93.81 89 ALA A N 1
ATOM 651 C CA . ALA A 1 89 ? -13.906 2.863 5.715 1 93.81 89 ALA A CA 1
ATOM 652 C C . ALA A 1 89 ? -13.75 1.931 4.516 1 93.81 89 ALA A C 1
ATOM 654 O O . ALA A 1 89 ? -14.625 1.874 3.648 1 93.81 89 ALA A O 1
ATOM 655 N N . VAL A 1 90 ? -12.648 1.313 4.461 1 91.75 90 VAL A N 1
ATOM 656 C CA . VAL A 1 90 ? -12.406 0.285 3.455 1 91.75 90 VAL A CA 1
ATOM 657 C C . VAL A 1 90 ? -12.609 -1.098 4.07 1 91.75 90 VAL A C 1
ATOM 659 O O . VAL A 1 90 ? -11.961 -1.44 5.066 1 91.75 90 VAL A O 1
ATOM 662 N N . VAL A 1 91 ? -13.523 -1.846 3.535 1 90.31 91 VAL A N 1
ATOM 663 C CA . VAL A 1 91 ? -13.891 -3.123 4.137 1 90.31 91 VAL A CA 1
ATOM 664 C C . VAL A 1 91 ? -13.969 -4.199 3.057 1 90.31 91 VAL A C 1
ATOM 666 O O . VAL A 1 91 ? -14.133 -3.891 1.874 1 90.31 91 VAL A O 1
ATOM 669 N N . PRO A 1 92 ? -13.742 -5.5 3.441 1 89.69 92 PRO A N 1
ATOM 670 C CA . PRO A 1 92 ? -14.062 -6.574 2.498 1 89.69 92 PRO A CA 1
ATOM 671 C C . PRO A 1 92 ? -15.547 -6.605 2.119 1 89.69 92 PRO A C 1
ATOM 673 O O . PRO A 1 92 ? -16.406 -6.41 2.977 1 89.69 92 PRO A O 1
ATOM 676 N N . ASP A 1 93 ? -15.742 -6.77 0.768 1 86.19 93 ASP A N 1
ATOM 677 C CA . ASP A 1 93 ? -17.125 -6.844 0.299 1 86.19 93 ASP A CA 1
ATOM 678 C C . ASP A 1 93 ? -17.781 -8.133 0.772 1 86.19 93 ASP A C 1
ATOM 680 O O . ASP A 1 93 ? -17.219 -9.219 0.633 1 86.19 93 ASP A O 1
ATOM 684 N N . LYS A 1 94 ? -18.844 -8.109 1.568 1 73.06 94 LYS A N 1
ATOM 685 C CA . LYS A 1 94 ? -19.578 -9.234 2.129 1 73.06 94 LYS A CA 1
ATOM 686 C C . LYS A 1 94 ? -20.172 -10.109 1.025 1 73.06 94 LYS A C 1
ATOM 688 O O . LYS A 1 94 ? -20.578 -11.25 1.272 1 73.06 94 LYS A O 1
ATOM 693 N N . LYS A 1 95 ? -20.359 -9.609 -0.028 1 60.91 95 LYS A N 1
ATOM 694 C CA . LYS A 1 95 ? -21.047 -10.484 -0.967 1 60.91 95 LYS A CA 1
ATOM 695 C C . LYS A 1 95 ? -20.25 -11.766 -1.214 1 60.91 95 LYS A C 1
ATOM 697 O O . LYS A 1 95 ? -20.812 -12.836 -1.396 1 60.91 95 LYS A O 1
ATOM 702 N N . HIS A 1 96 ? -18.875 -11.727 -1.462 1 50.88 96 HIS A N 1
ATOM 703 C CA . HIS A 1 96 ? -18.219 -12.938 -1.955 1 50.88 96 HIS A CA 1
ATOM 704 C C . HIS A 1 96 ? -17.828 -13.859 -0.807 1 50.88 96 HIS A C 1
ATOM 706 O O . HIS A 1 96 ? -17.297 -14.945 -1.033 1 50.88 96 HIS A O 1
ATOM 712 N N . ALA A 1 97 ? -17.734 -13.484 0.438 1 44.44 97 ALA A N 1
ATOM 713 C CA . ALA A 1 97 ? -17.312 -14.469 1.436 1 44.44 97 ALA A CA 1
ATOM 714 C C . ALA A 1 97 ? -18.016 -15.805 1.224 1 44.44 97 ALA A C 1
ATOM 716 O O . ALA A 1 97 ? -17.578 -16.844 1.728 1 44.44 97 ALA A O 1
ATOM 717 N N . GLN A 1 98 ? -19.25 -15.836 1.146 1 40.47 98 GLN A N 1
ATOM 718 C CA . GLN A 1 98 ? -19.969 -17.094 1.289 1 40.47 98 GLN A CA 1
ATOM 719 C C . GLN A 1 98 ? -19.703 -18.016 0.102 1 40.47 98 GLN A C 1
ATOM 721 O O . GLN A 1 98 ? -20.156 -19.172 0.086 1 40.47 98 GLN A O 1
ATOM 726 N N . SER A 1 99 ? -18.922 -17.719 -0.835 1 33.78 99 SER A N 1
ATOM 727 C CA . SER A 1 99 ? -19 -18.953 -1.595 1 33.78 99 SER A CA 1
ATOM 728 C C . SER A 1 99 ? -17.984 -19.984 -1.089 1 33.78 99 SER A C 1
ATOM 730 O O . SER A 1 99 ? -16.875 -19.609 -0.68 1 33.78 99 SER A O 1
ATOM 732 N N . MET B 1 1 ? -1.687 -20.891 5.305 1 76.5 1 MET B N 1
ATOM 733 C CA . MET B 1 1 ? -2.484 -19.875 4.609 1 76.5 1 MET B CA 1
ATOM 734 C C . MET B 1 1 ? -2.705 -18.656 5.492 1 76.5 1 MET B C 1
ATOM 736 O O . MET B 1 1 ? -2.787 -18.781 6.719 1 76.5 1 MET B O 1
ATOM 740 N N . ALA B 1 2 ? -2.422 -17.516 4.934 1 88.69 2 ALA B N 1
ATOM 741 C CA . ALA B 1 2 ? -2.686 -16.25 5.621 1 88.69 2 ALA B CA 1
ATOM 742 C C . ALA B 1 2 ? -3.58 -15.344 4.781 1 88.69 2 ALA B C 1
ATOM 744 O O . ALA B 1 2 ? -3.418 -15.258 3.561 1 88.69 2 ALA B O 1
ATOM 745 N N . GLN B 1 3 ? -4.57 -14.805 5.426 1 92.25 3 GLN B N 1
ATOM 746 C CA . GLN B 1 3 ? -5.414 -13.836 4.727 1 92.25 3 GLN B CA 1
ATOM 747 C C . GLN B 1 3 ? -4.781 -12.453 4.727 1 92.25 3 GLN B C 1
ATOM 749 O O . GLN B 1 3 ? -4.445 -11.914 5.785 1 92.25 3 GLN B O 1
ATOM 754 N N . VAL B 1 4 ? -4.637 -11.977 3.506 1 93.5 4 VAL B N 1
ATOM 755 C CA . VAL B 1 4 ? -3.975 -10.68 3.381 1 93.5 4 VAL B CA 1
ATOM 756 C C . VAL B 1 4 ? -4.727 -9.812 2.377 1 93.5 4 VAL B C 1
ATOM 758 O O . VAL B 1 4 ? -5.449 -10.32 1.52 1 93.5 4 VAL B O 1
ATOM 761 N N . MET B 1 5 ? -4.594 -8.5 2.559 1 94.88 5 MET B N 1
ATOM 762 C CA . MET B 1 5 ? -5.047 -7.57 1.529 1 94.88 5 MET B CA 1
ATOM 763 C C . MET B 1 5 ? -3.955 -7.344 0.486 1 94.88 5 MET B C 1
ATOM 765 O O . MET B 1 5 ? -2.896 -6.797 0.798 1 94.88 5 MET B O 1
ATOM 769 N N . VAL B 1 6 ? -4.219 -7.777 -0.699 1 97.12 6 VAL B N 1
ATOM 770 C CA . VAL B 1 6 ? -3.305 -7.559 -1.815 1 97.12 6 VAL B CA 1
ATOM 771 C C . VAL B 1 6 ? -3.668 -6.258 -2.531 1 97.12 6 VAL B C 1
ATOM 773 O O . VAL B 1 6 ? -4.812 -6.074 -2.951 1 97.12 6 VAL B O 1
ATOM 776 N N . LEU B 1 7 ? -2.697 -5.387 -2.66 1 97 7 LEU B N 1
ATOM 777 C CA . LEU B 1 7 ? -2.91 -4.082 -3.271 1 97 7 LEU B CA 1
ATOM 778 C C . LEU B 1 7 ? -2.611 -4.125 -4.766 1 97 7 LEU B C 1
ATOM 780 O O . LEU B 1 7 ? -3.314 -3.502 -5.562 1 97 7 LEU B O 1
ATOM 784 N N . ALA B 1 8 ? -1.593 -4.781 -5.113 1 97.5 8 ALA B N 1
ATOM 785 C CA . ALA B 1 8 ? -1.135 -4.762 -6.5 1 97.5 8 ALA B CA 1
ATOM 786 C C . ALA B 1 8 ? -0.341 -6.023 -6.828 1 97.5 8 ALA B C 1
ATOM 788 O O . ALA B 1 8 ? 0.138 -6.719 -5.93 1 97.5 8 ALA B O 1
ATOM 789 N N . VAL B 1 9 ? -0.261 -6.273 -8.062 1 97 9 VAL B N 1
ATOM 790 C CA . VAL B 1 9 ? 0.634 -7.293 -8.594 1 97 9 VAL B CA 1
ATOM 791 C C . VAL B 1 9 ? 1.479 -6.703 -9.719 1 97 9 VAL B C 1
ATOM 793 O O . VAL B 1 9 ? 1.011 -5.844 -10.469 1 97 9 VAL B O 1
ATOM 796 N N . ASN B 1 10 ? 2.703 -7.059 -9.727 1 95.62 10 ASN B N 1
ATOM 797 C CA . ASN B 1 10 ? 3.65 -6.695 -10.781 1 95.62 10 ASN B CA 1
ATOM 798 C C . ASN B 1 10 ? 4.215 -7.934 -11.469 1 95.62 10 ASN B C 1
ATOM 800 O O . ASN B 1 10 ? 4.934 -8.719 -10.852 1 95.62 10 ASN B O 1
ATOM 804 N N . VAL B 1 11 ? 3.82 -8.133 -12.68 1 93.81 11 VAL B N 1
ATOM 805 C CA . VAL B 1 11 ? 4.383 -9.211 -13.477 1 93.81 11 VAL B CA 1
ATOM 806 C C . VAL B 1 11 ? 5.352 -8.641 -14.516 1 93.81 11 VAL B C 1
ATOM 808 O O . VAL B 1 11 ? 5.004 -7.723 -15.258 1 93.81 11 VAL B O 1
ATOM 811 N N . TYR B 1 12 ? 6.504 -9.195 -14.508 1 91.81 12 TYR B N 1
ATOM 812 C CA . TYR B 1 12 ? 7.535 -8.625 -15.367 1 91.81 12 TYR B CA 1
ATOM 813 C C . TYR B 1 12 ? 8.406 -9.711 -15.977 1 91.81 12 TYR B C 1
ATOM 815 O O . TYR B 1 12 ? 8.375 -10.859 -15.531 1 91.81 12 TYR B O 1
ATOM 823 N N . GLN B 1 13 ? 9.148 -9.32 -17 1 92 13 GLN B N 1
ATOM 824 C CA . GLN B 1 13 ? 10.086 -10.234 -17.641 1 92 13 GLN B CA 1
ATOM 825 C C . GLN B 1 13 ? 11.492 -10.094 -17.062 1 92 13 GLN B C 1
ATOM 827 O O . GLN B 1 13 ? 12.016 -8.984 -16.969 1 92 13 GLN B O 1
ATOM 832 N N . LYS B 1 14 ? 12.023 -11.242 -16.719 1 88.56 14 LYS B N 1
ATOM 833 C CA . LYS B 1 14 ? 13.406 -11.234 -16.266 1 88.56 14 LYS B CA 1
ATOM 834 C C . LYS B 1 14 ? 14.375 -11.172 -17.438 1 88.56 14 LYS B C 1
ATOM 836 O O . LYS B 1 14 ? 13.969 -11.344 -18.594 1 88.56 14 LYS B O 1
ATOM 841 N N . LYS B 1 15 ? 15.555 -10.859 -17.031 1 90.06 15 LYS B N 1
ATOM 842 C CA . LYS B 1 15 ? 16.578 -10.734 -18.062 1 90.06 15 LYS B CA 1
ATOM 843 C C . LYS B 1 15 ? 16.766 -12.055 -18.812 1 90.06 15 LYS B C 1
ATOM 845 O O . LYS B 1 15 ? 17.125 -12.062 -19.984 1 90.06 15 LYS B O 1
ATOM 850 N N . ASP B 1 16 ? 16.609 -13.18 -18.234 1 90.56 16 ASP B N 1
ATOM 851 C CA . ASP B 1 16 ? 16.812 -14.5 -18.828 1 90.56 16 ASP B CA 1
ATOM 852 C C . ASP B 1 16 ? 15.594 -14.938 -19.625 1 90.56 16 ASP B C 1
ATOM 854 O O . ASP B 1 16 ? 15.547 -16.062 -20.125 1 90.56 16 ASP B O 1
ATOM 858 N N . GLY B 1 17 ? 14.57 -14.117 -19.75 1 90.31 17 GLY B N 1
ATOM 859 C CA . GLY B 1 17 ? 13.414 -14.398 -20.578 1 90.31 17 GLY B CA 1
ATOM 860 C C . GLY B 1 17 ? 12.258 -14.992 -19.812 1 90.31 17 GLY B C 1
ATOM 861 O O . GLY B 1 17 ? 11.148 -15.141 -20.344 1 90.31 17 GLY B O 1
ATOM 862 N N . THR B 1 18 ? 12.555 -15.398 -18.547 1 90.94 18 THR B N 1
ATOM 863 C CA . THR B 1 18 ? 11.461 -15.961 -17.766 1 90.94 18 THR B CA 1
ATOM 864 C C . THR B 1 18 ? 10.656 -14.852 -17.094 1 90.94 18 THR B C 1
ATOM 866 O O . THR B 1 18 ? 11.102 -13.703 -17.031 1 90.94 18 THR B O 1
ATOM 869 N N . SER B 1 19 ? 9.414 -15.25 -16.641 1 92.94 19 SER B N 1
ATOM 870 C CA . SER B 1 19 ? 8.555 -14.273 -15.977 1 92.94 19 SER B CA 1
ATOM 871 C C . SER B 1 19 ? 8.797 -14.25 -14.477 1 92.94 19 SER B C 1
ATOM 873 O O . SER B 1 19 ? 8.992 -15.297 -13.852 1 92.94 19 SER B O 1
ATOM 875 N N . GLY B 1 20 ? 8.914 -13.078 -13.898 1 92.88 20 GLY B N 1
ATOM 876 C CA . GLY B 1 20 ? 8.867 -12.867 -12.461 1 92.88 20 GLY B CA 1
ATOM 877 C C . GLY B 1 20 ? 7.613 -12.141 -12.008 1 92.88 20 GLY B C 1
ATOM 878 O O . GLY B 1 20 ? 6.887 -11.578 -12.828 1 92.88 20 GLY B O 1
ATOM 879 N N . ALA B 1 21 ? 7.305 -12.289 -10.781 1 95.69 21 ALA B N 1
ATOM 880 C CA . ALA B 1 21 ? 6.148 -11.57 -10.258 1 95.69 21 ALA B CA 1
ATOM 881 C C . ALA B 1 21 ? 6.367 -11.164 -8.805 1 95.69 21 ALA B C 1
ATOM 883 O O . ALA B 1 21 ? 7.105 -11.828 -8.07 1 95.69 21 ALA B O 1
ATOM 884 N N . ARG B 1 22 ? 5.812 -10.055 -8.492 1 95.38 22 ARG B N 1
ATOM 885 C CA . ARG B 1 22 ? 5.75 -9.578 -7.117 1 95.38 22 ARG B CA 1
ATOM 886 C C . ARG B 1 22 ? 4.328 -9.172 -6.742 1 95.38 22 ARG B C 1
ATOM 888 O O . ARG B 1 22 ? 3.572 -8.695 -7.59 1 95.38 22 ARG B O 1
ATOM 895 N N . VAL B 1 23 ? 4.02 -9.406 -5.535 1 96.44 23 VAL B N 1
ATOM 896 C CA . VAL B 1 23 ? 2.74 -8.953 -4.996 1 96.44 23 VAL B CA 1
ATOM 897 C C . VAL B 1 23 ? 2.977 -7.941 -3.881 1 96.44 23 VAL B C 1
ATOM 899 O O . VAL B 1 23 ? 3.893 -8.094 -3.072 1 96.44 23 VAL B O 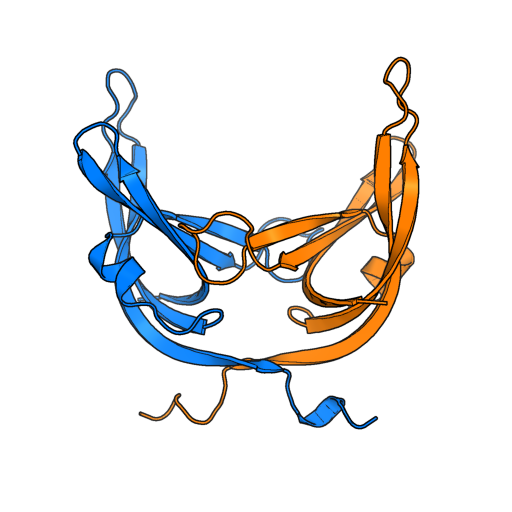1
ATOM 902 N N . VAL B 1 24 ? 2.201 -6.891 -3.906 1 95.62 24 VAL B N 1
ATOM 903 C CA . VAL B 1 24 ? 2.223 -5.875 -2.857 1 95.62 24 VAL B CA 1
ATOM 904 C C . VAL B 1 24 ? 1.082 -6.125 -1.873 1 95.62 24 VAL B C 1
ATOM 906 O O . VAL B 1 24 ? -0.092 -6.07 -2.248 1 95.62 24 VAL B O 1
ATOM 909 N N . VAL B 1 25 ? 1.443 -6.367 -0.677 1 95.44 25 VAL B N 1
ATOM 910 C CA . VAL B 1 25 ? 0.467 -6.688 0.358 1 95.44 25 VAL B CA 1
ATOM 911 C C . VAL B 1 25 ? 0.456 -5.59 1.42 1 95.44 25 VAL B C 1
ATOM 913 O O . VAL B 1 25 ? 1.502 -5.031 1.753 1 95.44 25 VAL B O 1
ATOM 916 N N . ALA B 1 26 ? -0.792 -5.277 1.874 1 94.25 26 ALA B N 1
ATOM 917 C CA . ALA B 1 26 ? -0.924 -4.387 3.025 1 94.25 26 ALA B CA 1
ATOM 918 C C . ALA B 1 26 ? -0.813 -5.16 4.336 1 94.25 26 ALA B C 1
ATOM 920 O O . ALA B 1 26 ? -1.604 -6.07 4.594 1 94.25 26 ALA B O 1
ATOM 921 N N . SER B 1 27 ? 0.101 -4.797 5.16 1 89.38 27 SER B N 1
ATOM 922 C CA . SER B 1 27 ? 0.354 -5.543 6.387 1 89.38 27 SER B CA 1
ATOM 923 C C . SER B 1 27 ? 0.438 -4.613 7.594 1 89.38 27 SER B C 1
ATOM 925 O O . SER B 1 27 ? 0.722 -3.422 7.445 1 89.38 27 SER B O 1
ATOM 927 N N . THR B 1 28 ? 0.197 -5.215 8.758 1 87.56 28 THR B N 1
ATOM 928 C CA . THR B 1 28 ? 0.296 -4.457 10 1 87.56 28 THR B CA 1
ATOM 929 C C . THR B 1 28 ? 1.745 -4.078 10.289 1 87.56 28 THR B C 1
ATOM 931 O O . THR B 1 28 ? 2.621 -4.941 10.336 1 87.56 28 THR B O 1
ATOM 934 N N . PRO B 1 29 ? 1.96 -2.812 10.508 1 87.81 29 PRO B N 1
ATOM 935 C CA . PRO B 1 29 ? 3.334 -2.363 10.75 1 87.81 29 PRO B CA 1
ATOM 936 C C . PRO B 1 29 ? 3.877 -2.811 12.102 1 87.81 29 PRO B C 1
ATOM 938 O O . PRO B 1 29 ? 3.113 -2.943 13.062 1 87.81 29 PRO B O 1
ATOM 941 N N . ARG B 1 30 ? 5.184 -2.977 12.133 1 85.31 30 ARG B N 1
ATOM 942 C CA . ARG B 1 30 ? 5.855 -3.291 13.391 1 85.31 30 ARG B CA 1
ATOM 943 C C . ARG B 1 30 ? 6.211 -2.02 14.156 1 85.31 30 ARG B C 1
ATOM 945 O O . ARG B 1 30 ? 6.379 -2.049 15.375 1 85.31 30 ARG B O 1
ATOM 952 N N . ASN B 1 31 ? 6.395 -0.971 13.461 1 86.69 31 ASN B N 1
ATOM 953 C CA . ASN B 1 31 ? 6.711 0.333 14.039 1 86.69 31 ASN B CA 1
ATOM 954 C C . ASN B 1 31 ? 5.504 0.944 14.742 1 86.69 31 ASN B C 1
ATOM 956 O O . ASN B 1 31 ? 4.473 1.187 14.109 1 86.69 31 ASN B O 1
ATOM 960 N N . PRO B 1 32 ? 5.613 1.243 16.047 1 86.62 32 PRO B N 1
ATOM 961 C CA . PRO B 1 32 ? 4.465 1.77 16.797 1 86.62 32 PRO B CA 1
ATOM 962 C C . PRO B 1 32 ? 4.051 3.164 16.344 1 86.62 32 PRO B C 1
ATOM 964 O O . PRO B 1 32 ? 2.949 3.621 16.656 1 86.62 32 PRO B O 1
ATOM 967 N N . ASN B 1 33 ? 4.906 3.916 15.617 1 87.81 33 ASN B N 1
ATOM 968 C CA . ASN B 1 33 ? 4.574 5.258 15.148 1 87.81 33 ASN B CA 1
ATOM 969 C C . ASN B 1 33 ? 3.678 5.215 13.914 1 87.81 33 ASN B C 1
ATOM 971 O O . ASN B 1 33 ? 3.176 6.25 13.477 1 87.81 33 ASN B O 1
ATOM 975 N N . VAL B 1 34 ? 3.611 4.012 13.438 1 92.19 34 VAL B N 1
ATOM 976 C CA . VAL B 1 34 ? 2.818 3.873 12.219 1 92.19 34 VAL B CA 1
ATOM 977 C C . VAL B 1 34 ? 1.458 3.266 12.555 1 92.19 34 VAL B C 1
ATOM 979 O O . VAL B 1 34 ? 1.382 2.182 13.141 1 92.19 34 VAL B O 1
ATOM 982 N N . ARG B 1 35 ? 0.421 3.963 12.266 1 95.12 35 ARG B N 1
ATOM 983 C CA . ARG B 1 35 ? -0.942 3.447 12.336 1 95.12 35 ARG B CA 1
ATOM 984 C C . ARG B 1 35 ? -1.438 3.021 10.953 1 95.12 35 ARG B C 1
ATOM 986 O O . ARG B 1 35 ? -1.081 3.629 9.945 1 95.12 35 ARG B O 1
ATOM 993 N N . GLY B 1 36 ? -2.232 1.964 10.93 1 95.69 36 GLY B N 1
ATOM 994 C CA . GLY B 1 36 ? -2.77 1.47 9.672 1 95.69 36 GLY B CA 1
ATOM 995 C C . GLY B 1 36 ? -1.997 0.287 9.117 1 95.69 36 GLY B C 1
ATOM 996 O O . GLY B 1 36 ? -1.634 -0.627 9.859 1 95.69 36 GLY B O 1
ATOM 997 N N . LEU B 1 37 ? -1.866 0.316 7.77 1 94.06 37 LEU B N 1
ATOM 998 C CA . LEU B 1 37 ? -1.209 -0.79 7.082 1 94.06 37 LEU B CA 1
ATOM 999 C C . LEU B 1 37 ? -0.055 -0.285 6.219 1 94.06 37 LEU B C 1
ATOM 1001 O O . LEU B 1 37 ? -0.165 0.762 5.578 1 94.06 37 LEU B O 1
ATOM 1005 N N . LEU B 1 38 ? 1.019 -1.037 6.242 1 94.5 38 LEU B N 1
ATOM 1006 C CA . LEU B 1 38 ? 2.139 -0.724 5.363 1 94.5 38 LEU B CA 1
ATOM 1007 C C . LEU B 1 38 ? 2.264 -1.761 4.254 1 94.5 38 LEU B C 1
ATOM 1009 O O . LEU B 1 38 ? 1.993 -2.945 4.469 1 94.5 38 LEU B O 1
ATOM 1013 N N . PRO B 1 39 ? 2.686 -1.226 3.129 1 93.88 39 PRO B N 1
ATOM 1014 C CA . PRO B 1 39 ? 2.881 -2.166 2.023 1 93.88 39 PRO B CA 1
ATOM 1015 C C . PRO B 1 39 ? 4.16 -2.986 2.164 1 93.88 39 PRO B C 1
ATOM 1017 O O . PRO B 1 39 ? 5.195 -2.457 2.572 1 93.88 39 PRO B O 1
ATOM 1020 N N . VAL B 1 40 ? 4.078 -4.188 1.863 1 92.25 40 VAL B N 1
ATOM 1021 C CA . VAL B 1 40 ? 5.215 -5.102 1.774 1 92.25 40 VAL B CA 1
ATOM 1022 C C . VAL B 1 40 ? 5.152 -5.879 0.461 1 92.25 40 VAL B C 1
ATOM 1024 O O . VAL B 1 40 ? 4.07 -6.281 0.021 1 92.25 40 VAL B O 1
ATOM 1027 N N . GLU B 1 41 ? 6.32 -6.023 -0.081 1 93.38 41 GLU B N 1
ATOM 1028 C CA . GLU B 1 41 ? 6.355 -6.762 -1.341 1 93.38 41 GLU B CA 1
ATOM 1029 C C . GLU B 1 41 ? 6.867 -8.18 -1.134 1 93.38 41 GLU B C 1
ATOM 1031 O O . GLU B 1 41 ? 7.84 -8.398 -0.406 1 93.38 41 GLU B O 1
ATOM 1036 N N . PHE B 1 42 ? 6.195 -9.078 -1.766 1 91.62 42 PHE B N 1
ATOM 1037 C CA . PHE B 1 42 ? 6.609 -10.477 -1.783 1 91.62 42 PHE B CA 1
ATOM 1038 C C . PHE B 1 42 ? 6.801 -10.969 -3.213 1 91.62 42 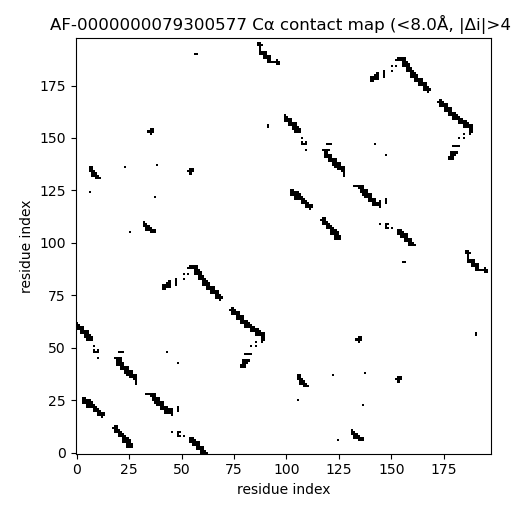PHE B C 1
ATOM 1040 O O . PHE B 1 42 ? 6.102 -10.523 -4.125 1 91.62 42 PHE B O 1
ATOM 1047 N N . GLU B 1 43 ? 7.723 -11.867 -3.34 1 93.62 43 GLU B N 1
ATOM 1048 C CA . GLU B 1 43 ? 7.766 -12.594 -4.602 1 93.62 43 GLU B CA 1
ATOM 1049 C C . GLU B 1 43 ? 6.602 -13.57 -4.711 1 93.62 43 GLU B C 1
ATOM 1051 O O . GLU B 1 43 ? 6.121 -14.094 -3.701 1 93.62 43 GLU B O 1
ATOM 1056 N N . ALA B 1 44 ? 6.211 -13.789 -5.926 1 95.5 44 ALA B N 1
ATOM 1057 C CA . ALA B 1 44 ? 5.133 -14.727 -6.215 1 95.5 44 ALA B CA 1
ATOM 1058 C C . ALA B 1 44 ? 5.398 -15.492 -7.504 1 95.5 44 ALA B C 1
ATOM 1060 O O . ALA B 1 44 ? 6.129 -15.016 -8.375 1 95.5 44 ALA B O 1
ATOM 1061 N N . LEU B 1 45 ? 4.887 -16.703 -7.527 1 95.56 45 LEU B N 1
ATOM 1062 C CA . LEU B 1 45 ? 4.844 -17.344 -8.836 1 95.56 45 LEU B CA 1
ATOM 1063 C C . LEU B 1 45 ? 4.047 -16.5 -9.828 1 95.56 45 LEU B C 1
ATOM 1065 O O . LEU B 1 45 ? 2.955 -16.016 -9.508 1 95.56 45 LEU B O 1
ATOM 1069 N N . PRO B 1 46 ? 4.613 -16.328 -11.031 1 96 46 PRO B N 1
ATOM 1070 C CA . PRO B 1 46 ? 3.928 -15.469 -12.008 1 96 46 PRO B CA 1
ATOM 1071 C C . PRO B 1 46 ? 2.494 -15.922 -12.281 1 96 46 PRO B C 1
ATOM 1073 O O . PRO B 1 46 ? 1.595 -15.086 -12.414 1 96 46 PRO B O 1
ATOM 1076 N N . GLU B 1 47 ? 2.256 -17.188 -12.391 1 95.69 47 GLU B N 1
ATOM 1077 C CA . GLU B 1 47 ? 0.914 -17.688 -12.672 1 95.69 47 GLU B CA 1
ATOM 1078 C C . GLU B 1 47 ? -0.047 -17.344 -11.531 1 95.69 47 GLU B C 1
ATOM 1080 O O . GLU B 1 47 ? -1.235 -17.109 -11.766 1 95.69 47 GLU B O 1
ATOM 1085 N N . VAL B 1 48 ? 0.47 -17.391 -10.328 1 96.5 48 VAL B N 1
ATOM 1086 C CA . VAL B 1 48 ? -0.346 -17.047 -9.164 1 96.5 48 VAL B CA 1
ATOM 1087 C C . VAL B 1 48 ? -0.693 -15.562 -9.188 1 96.5 48 VAL B C 1
ATOM 1089 O O . VAL B 1 48 ? -1.852 -15.188 -9 1 96.5 48 VAL B O 1
ATOM 1092 N N . ALA B 1 49 ? 0.292 -14.719 -9.445 1 96.62 49 ALA B N 1
ATOM 1093 C CA . ALA B 1 49 ? 0.072 -13.281 -9.531 1 96.62 49 ALA B CA 1
ATOM 1094 C C . ALA B 1 49 ? -0.906 -12.938 -10.656 1 96.62 49 ALA B C 1
ATOM 1096 O O . ALA B 1 49 ? -1.785 -12.094 -10.484 1 96.62 49 ALA B O 1
ATOM 1097 N N . ASP B 1 50 ? -0.799 -13.617 -11.727 1 94.38 50 ASP B N 1
ATOM 1098 C CA . ASP B 1 50 ? -1.646 -13.359 -12.891 1 94.38 50 ASP B CA 1
ATOM 1099 C C . ASP B 1 50 ? -3.098 -13.734 -12.602 1 94.38 50 ASP B C 1
ATOM 1101 O O . ASP B 1 50 ? -4.02 -13.133 -13.164 1 94.38 50 ASP B O 1
ATOM 1105 N N . ALA B 1 51 ? -3.273 -14.617 -11.789 1 94.31 51 ALA B N 1
ATOM 1106 C CA . ALA B 1 51 ? -4.621 -15.086 -11.484 1 94.31 51 ALA B CA 1
ATOM 1107 C C . ALA B 1 51 ? -5.328 -14.125 -10.531 1 94.31 51 ALA B C 1
ATOM 1109 O O . ALA B 1 51 ? -6.547 -14.211 -10.352 1 94.31 51 ALA B O 1
ATOM 1110 N N . MET B 1 52 ? -4.574 -13.297 -9.898 1 95.62 52 MET B N 1
ATOM 1111 C CA . MET B 1 52 ? -5.18 -12.305 -9.016 1 95.62 52 MET B CA 1
ATOM 1112 C C . MET B 1 52 ? -5.777 -11.156 -9.82 1 95.62 52 MET B C 1
ATOM 1114 O O . MET B 1 52 ? -5.109 -10.148 -10.07 1 95.62 52 MET B O 1
ATOM 1118 N N . LYS B 1 53 ? -7.082 -11.203 -10.055 1 94.44 53 LYS B N 1
ATOM 1119 C CA . LYS B 1 53 ? -7.715 -10.281 -10.992 1 94.44 53 LYS B CA 1
ATOM 1120 C C . LYS B 1 53 ? -8.375 -9.109 -10.266 1 94.44 53 LYS B C 1
ATOM 1122 O O . LYS B 1 53 ? -8.57 -8.047 -10.844 1 94.44 53 LYS B O 1
ATOM 1127 N N . VAL B 1 54 ? -8.781 -9.32 -9.047 1 95.56 54 VAL B N 1
ATOM 1128 C CA . VAL B 1 54 ? -9.461 -8.273 -8.297 1 95.56 54 VAL B CA 1
ATOM 1129 C C . VAL B 1 54 ? -8.484 -7.602 -7.34 1 95.56 54 VAL B C 1
ATOM 1131 O O . VAL B 1 54 ? -8.023 -8.219 -6.375 1 95.56 54 VAL B O 1
ATOM 1134 N N . LEU B 1 55 ? -8.18 -6.367 -7.652 1 95 55 LEU B N 1
ATOM 1135 C CA . LEU B 1 55 ? -7.246 -5.594 -6.84 1 95 55 LEU B CA 1
ATOM 1136 C C . LEU B 1 55 ? -7.801 -4.207 -6.547 1 95 55 LEU B C 1
ATOM 1138 O O . LEU B 1 55 ? -8.312 -3.535 -7.445 1 95 55 LEU B O 1
ATOM 1142 N N . PRO B 1 56 ? -7.711 -3.594 -5.379 1 94.94 56 PRO B N 1
ATOM 1143 C CA . PRO B 1 56 ? -7.309 -4.309 -4.168 1 94.94 56 PRO B CA 1
ATOM 1144 C C . PRO B 1 56 ? -8.297 -5.398 -3.768 1 94.94 56 PRO B C 1
ATOM 1146 O O . PRO B 1 56 ? -9.492 -5.293 -4.062 1 94.94 56 PRO B O 1
ATOM 1149 N N . GLY B 1 57 ? -7.762 -6.484 -3.127 1 95.88 57 GLY B N 1
ATOM 1150 C CA . GLY B 1 57 ? -8.594 -7.586 -2.678 1 95.88 57 GLY B CA 1
ATOM 1151 C C . GLY B 1 57 ? -7.988 -8.359 -1.521 1 95.88 57 GLY B C 1
ATOM 1152 O O . GLY B 1 57 ? -6.785 -8.266 -1.269 1 95.88 57 GLY B O 1
ATOM 1153 N N . VAL B 1 58 ? -8.914 -8.992 -0.819 1 95.62 58 VAL B N 1
ATOM 1154 C CA . VAL B 1 58 ? -8.477 -9.922 0.217 1 95.62 58 VAL B CA 1
ATOM 1155 C C . VAL B 1 58 ? -8.281 -11.312 -0.386 1 95.62 58 VAL B C 1
ATOM 1157 O O . VAL B 1 58 ? -9.156 -11.82 -1.088 1 95.62 58 VAL B O 1
ATOM 1160 N N . TYR B 1 59 ? -7.113 -11.852 -0.164 1 95.5 59 TYR B N 1
ATOM 1161 C CA . TYR B 1 59 ? -6.777 -13.188 -0.652 1 95.5 59 TYR B CA 1
ATOM 1162 C C . TYR B 1 59 ? -6.273 -14.07 0.48 1 95.5 59 TYR B C 1
ATOM 1164 O O . TYR B 1 59 ? -5.605 -13.594 1.399 1 95.5 59 TYR B O 1
ATOM 1172 N N . ASP B 1 60 ? -6.613 -15.352 0.47 1 96 60 ASP B N 1
ATOM 1173 C CA . ASP B 1 60 ? -5.895 -16.391 1.199 1 96 60 ASP B CA 1
ATOM 1174 C C . ASP B 1 60 ? -4.66 -16.844 0.422 1 96 60 ASP B C 1
ATOM 1176 O O . ASP B 1 60 ? -4.785 -17.391 -0.678 1 96 60 ASP B O 1
ATOM 1180 N N . VAL B 1 61 ? -3.484 -16.578 1.022 1 95.12 61 VAL B N 1
ATOM 1181 C CA . VAL B 1 61 ? -2.287 -16.891 0.245 1 95.12 61 VAL B CA 1
ATOM 1182 C C . VAL B 1 61 ? -1.516 -18.031 0.905 1 95.12 61 VAL B C 1
ATOM 1184 O O . VAL B 1 61 ? -1.451 -18.109 2.135 1 95.12 61 VAL B O 1
ATOM 1187 N N . ASP B 1 62 ? -0.959 -18.906 0.058 1 94.88 62 ASP B N 1
ATOM 1188 C CA . ASP B 1 62 ? 0.01 -19.922 0.46 1 94.88 62 ASP B CA 1
ATOM 1189 C C . ASP B 1 62 ? 1.438 -19.453 0.203 1 94.88 62 ASP B C 1
ATOM 1191 O O . ASP B 1 62 ? 1.77 -19.031 -0.909 1 94.88 62 ASP B O 1
ATOM 1195 N N . VAL B 1 63 ? 2.199 -19.406 1.253 1 92.12 63 VAL B N 1
ATOM 1196 C CA . VAL B 1 63 ? 3.57 -18.906 1.138 1 92.12 63 VAL B CA 1
ATOM 1197 C C . VAL B 1 63 ? 4.547 -20.047 1.425 1 92.12 63 VAL B C 1
ATOM 1199 O O . VAL B 1 63 ? 4.391 -20.781 2.406 1 92.12 63 VAL B O 1
ATOM 1202 N N . ASP B 1 64 ? 5.52 -20.188 0.516 1 89 64 ASP B N 1
ATOM 1203 C CA . ASP B 1 64 ? 6.633 -21.109 0.736 1 89 64 ASP B CA 1
ATOM 1204 C C . ASP B 1 64 ? 7.918 -20.344 1.046 1 89 64 ASP B C 1
ATOM 1206 O O . ASP B 1 64 ? 8.031 -19.156 0.741 1 89 64 ASP B O 1
ATOM 1210 N N . LEU B 1 65 ? 8.688 -20.859 1.87 1 82.38 65 LEU B N 1
ATOM 1211 C CA . LEU B 1 65 ? 10 -20.281 2.141 1 82.38 65 LEU B CA 1
ATOM 1212 C C . LEU B 1 65 ? 11.047 -20.812 1.175 1 82.38 65 LEU B C 1
ATOM 1214 O O . LEU B 1 65 ? 11.477 -21.969 1.304 1 82.38 65 LEU B O 1
ATOM 1218 N N . ALA B 1 66 ? 11.273 -20.062 0.16 1 71.69 66 ALA B N 1
ATOM 1219 C CA . ALA B 1 66 ? 12.227 -20.5 -0.854 1 71.69 66 ALA B CA 1
ATOM 1220 C C . ALA B 1 66 ? 13.633 -20 -0.527 1 71.69 66 ALA B C 1
ATOM 1222 O O . ALA B 1 66 ? 13.805 -18.938 0.06 1 71.69 66 ALA B O 1
ATOM 1223 N N . VAL B 1 67 ? 14.555 -20.906 -0.573 1 67.56 67 VAL B N 1
ATOM 1224 C CA . VAL B 1 67 ? 15.961 -20.547 -0.399 1 67.56 67 VAL B CA 1
ATOM 1225 C C . VAL B 1 67 ? 16.484 -19.875 -1.666 1 67.56 67 VAL B C 1
ATOM 1227 O O . VAL B 1 67 ? 16.312 -20.391 -2.77 1 67.56 67 VAL B O 1
ATOM 1230 N N . ALA B 1 68 ? 16.719 -18.531 -1.598 1 62.22 68 ALA B N 1
ATOM 1231 C CA . ALA B 1 68 ? 17.359 -17.859 -2.721 1 62.22 68 ALA B CA 1
ATOM 1232 C C . ALA B 1 68 ? 18.875 -17.859 -2.572 1 62.22 68 ALA B C 1
ATOM 1234 O O . ALA B 1 68 ? 19.406 -17.641 -1.479 1 62.22 68 ALA B O 1
ATOM 1235 N N . SER B 1 69 ? 19.484 -18.578 -3.57 1 58.25 69 SER B N 1
ATOM 1236 C CA . SER B 1 69 ? 20.938 -18.656 -3.58 1 58.25 69 SER B CA 1
ATOM 1237 C C . SER B 1 69 ? 21.547 -17.656 -4.551 1 58.25 69 SER B C 1
ATOM 1239 O O . SER B 1 69 ? 21.047 -17.484 -5.668 1 58.25 69 SER B O 1
ATOM 1241 N N . GLY B 1 70 ? 21.844 -16.484 -4.055 1 54.97 70 GLY B N 1
ATOM 1242 C CA . GLY B 1 70 ? 22.625 -15.664 -4.965 1 54.97 70 GLY B CA 1
ATOM 1243 C C . GLY B 1 70 ? 24.094 -16.047 -4.992 1 54.97 70 GLY B C 1
ATOM 1244 O O . GLY B 1 70 ? 24.578 -16.75 -4.102 1 54.97 70 GLY B O 1
ATOM 1245 N N . PHE B 1 71 ? 24.703 -15.867 -6.227 1 58 71 PHE B N 1
ATOM 1246 C CA . PHE B 1 71 ? 26.141 -16.125 -6.332 1 58 71 PHE B CA 1
ATOM 1247 C C . PHE B 1 71 ? 26.906 -15.367 -5.262 1 58 71 PHE B C 1
ATOM 1249 O O . PHE B 1 71 ? 26.891 -14.133 -5.23 1 58 71 PHE B O 1
ATOM 1256 N N . GLY B 1 72 ? 27.531 -16.156 -4.262 1 60.12 72 GLY B N 1
ATOM 1257 C CA . GLY B 1 72 ? 28.406 -15.602 -3.234 1 60.12 72 GLY B CA 1
ATOM 1258 C C . GLY B 1 72 ? 27.656 -15.07 -2.033 1 60.12 72 GLY B C 1
ATOM 1259 O O . GLY B 1 72 ? 28.25 -14.477 -1.129 1 60.12 72 GLY B O 1
ATOM 1260 N N . LYS B 1 73 ? 26.438 -14.945 -2.297 1 60.22 73 LYS B N 1
ATOM 1261 C CA . LYS B 1 73 ? 25.719 -14.469 -1.113 1 60.22 73 LYS B CA 1
ATOM 1262 C C . LYS B 1 73 ? 25.109 -15.633 -0.341 1 60.22 73 LYS B C 1
ATOM 1264 O O . LYS B 1 73 ? 24.875 -16.703 -0.902 1 60.22 73 LYS B O 1
ATOM 1269 N N . ALA B 1 74 ? 25.188 -15.414 0.865 1 61.38 74 ALA B N 1
ATOM 1270 C CA . ALA B 1 74 ? 24.594 -16.391 1.772 1 61.38 74 ALA B CA 1
ATOM 1271 C C . ALA B 1 74 ? 23.141 -16.688 1.386 1 61.38 74 ALA B C 1
ATOM 1273 O O . ALA B 1 74 ? 22.438 -15.812 0.868 1 61.38 74 ALA B O 1
ATOM 1274 N N . ASN B 1 75 ? 22.766 -17.891 1.389 1 61.03 75 ASN B N 1
ATOM 1275 C CA . ASN B 1 75 ? 21.391 -18.312 1.124 1 61.03 75 ASN B CA 1
ATOM 1276 C C . ASN B 1 75 ? 20.391 -17.516 1.962 1 61.03 75 ASN B C 1
ATOM 1278 O O . ASN B 1 75 ? 20.562 -17.375 3.172 1 61.03 75 ASN B O 1
ATOM 1282 N N . GLU B 1 76 ? 19.641 -16.672 1.257 1 69.75 76 GLU B N 1
ATOM 1283 C CA . GLU B 1 76 ? 18.562 -16 2.004 1 69.75 76 GLU B CA 1
ATOM 1284 C C . GLU B 1 76 ? 17.219 -16.656 1.742 1 69.75 76 GLU B C 1
ATOM 1286 O O . GLU B 1 76 ? 16.922 -17.062 0.613 1 69.75 76 GLU B O 1
ATOM 1291 N N . VAL B 1 77 ? 16.609 -17.078 2.816 1 75.56 77 VAL B N 1
ATOM 1292 C CA . VAL B 1 77 ? 15.258 -17.625 2.754 1 75.56 77 VAL B CA 1
ATOM 1293 C C . VAL B 1 77 ? 14.25 -16.484 2.635 1 75.56 77 VAL B C 1
ATOM 1295 O O . VAL B 1 77 ? 14.227 -15.57 3.475 1 75.56 77 VAL B O 1
ATOM 1298 N N . ARG B 1 78 ? 13.594 -16.516 1.422 1 80.25 78 ARG B N 1
ATOM 1299 C CA . ARG B 1 78 ? 12.586 -15.484 1.237 1 80.25 78 ARG B CA 1
ATOM 1300 C C . ARG B 1 78 ? 11.211 -16.094 1.006 1 80.25 78 ARG B C 1
ATOM 1302 O O . ARG B 1 78 ? 11.086 -17.156 0.387 1 80.25 78 ARG B O 1
ATOM 1309 N N . PRO B 1 79 ? 10.242 -15.43 1.523 1 87.12 79 PRO B N 1
ATOM 1310 C CA . PRO B 1 79 ? 8.875 -15.906 1.271 1 87.12 79 PRO B CA 1
ATOM 1311 C C . PRO B 1 79 ? 8.477 -1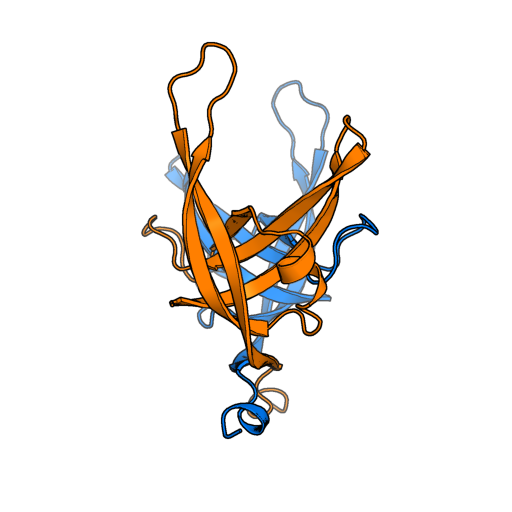5.789 -0.198 1 87.12 79 PRO B C 1
ATOM 1313 O O . PRO B 1 79 ? 8.82 -14.812 -0.862 1 87.12 79 PRO B O 1
ATOM 1316 N N . LEU B 1 80 ? 7.91 -16.922 -0.704 1 91.44 80 LEU B N 1
ATOM 1317 C CA . LEU B 1 80 ? 7.371 -16.984 -2.059 1 91.44 80 LEU B CA 1
ATOM 1318 C C . LEU B 1 80 ? 5.891 -17.359 -2.037 1 91.44 80 LEU B C 1
ATOM 1320 O O . LEU B 1 80 ? 5.508 -18.375 -1.457 1 91.44 80 LEU B O 1
ATOM 1324 N N . VAL B 1 81 ? 5.098 -16.438 -2.592 1 95.19 81 VAL B N 1
ATOM 1325 C CA . VAL B 1 81 ? 3.682 -16.766 -2.713 1 95.19 81 VAL B CA 1
ATOM 1326 C C . VAL B 1 81 ? 3.48 -17.797 -3.809 1 95.19 81 VAL B C 1
ATOM 1328 O O . VAL B 1 81 ? 3.762 -17.547 -4.98 1 95.19 81 VAL B O 1
ATOM 1331 N N . VAL B 1 82 ? 2.912 -19 -3.426 1 96.06 82 VAL B N 1
ATOM 1332 C CA . VAL B 1 82 ? 2.82 -20.094 -4.375 1 96.06 82 VAL B CA 1
ATOM 1333 C C . VAL B 1 82 ? 1.355 -20.438 -4.633 1 96.06 82 VAL B C 1
ATOM 1335 O O . VAL B 1 82 ? 1.047 -21.281 -5.484 1 96.06 82 VAL B O 1
ATOM 1338 N N . GLY B 1 83 ? 0.476 -19.812 -3.889 1 96.31 83 GLY B N 1
ATOM 1339 C CA . GLY B 1 83 ? -0.958 -19.984 -4.059 1 96.31 83 GLY B CA 1
ATOM 1340 C C . GLY B 1 83 ? -1.767 -18.812 -3.537 1 96.31 83 GLY B C 1
ATOM 1341 O O . GLY B 1 83 ? -1.318 -18.094 -2.645 1 96.31 83 GLY B O 1
ATOM 1342 N N . ALA B 1 84 ? -2.867 -18.703 -4.152 1 96.25 84 ALA B N 1
ATOM 1343 C CA . ALA B 1 84 ? -3.768 -17.641 -3.703 1 96.25 84 ALA B CA 1
ATOM 1344 C C . ALA B 1 84 ? -5.215 -17.969 -4.051 1 96.25 84 ALA B C 1
ATOM 1346 O O . ALA B 1 84 ? -5.5 -18.5 -5.133 1 96.25 84 ALA B O 1
ATOM 1347 N N . ARG B 1 85 ? -6.039 -17.672 -3.125 1 96.12 85 ARG B N 1
ATOM 1348 C CA . ARG B 1 85 ? -7.48 -17.781 -3.33 1 96.12 85 ARG B CA 1
ATOM 1349 C C . ARG B 1 85 ? -8.18 -16.453 -2.996 1 96.12 85 ARG B C 1
ATOM 1351 O O . ARG B 1 85 ? -8.031 -15.93 -1.893 1 96.12 85 ARG B O 1
ATOM 1358 N N . PHE B 1 86 ? -8.984 -16.078 -3.967 1 96.25 86 PHE B N 1
ATOM 1359 C CA . PHE B 1 86 ? -9.734 -14.836 -3.758 1 96.25 86 PHE B CA 1
ATOM 1360 C C . PHE B 1 86 ? -10.773 -15.016 -2.656 1 96.25 86 PHE B C 1
ATOM 1362 O O . PHE B 1 86 ? -11.508 -16 -2.643 1 96.25 86 PHE B O 1
ATOM 1369 N N . VAL B 1 87 ? -10.836 -14.039 -1.698 1 94.19 87 VAL B N 1
ATOM 1370 C CA . VAL B 1 87 ? -11.773 -14.086 -0.582 1 94.19 87 VAL B CA 1
ATOM 1371 C C . VAL B 1 87 ? -12.844 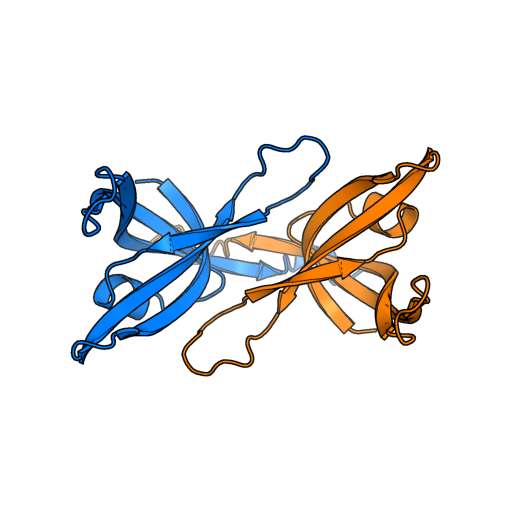-13.008 -0.752 1 94.19 87 VAL B C 1
ATOM 1373 O O . VAL B 1 87 ? -14.039 -13.297 -0.674 1 94.19 87 VAL B O 1
ATOM 1376 N N . ALA B 1 88 ? -12.422 -11.711 -0.984 1 94.62 88 ALA B N 1
ATOM 1377 C CA . ALA B 1 88 ? -13.375 -10.609 -1.12 1 94.62 88 ALA B CA 1
ATOM 1378 C C . ALA B 1 88 ? -12.711 -9.398 -1.768 1 94.62 88 ALA B C 1
ATOM 1380 O O . ALA B 1 88 ? -11.523 -9.156 -1.573 1 94.62 88 ALA B O 1
ATOM 1381 N N . ALA B 1 89 ? -13.492 -8.633 -2.543 1 93.94 89 ALA B N 1
ATOM 1382 C CA . ALA B 1 89 ? -13.055 -7.309 -2.979 1 93.94 89 ALA B CA 1
ATOM 1383 C C . ALA B 1 89 ? -12.992 -6.336 -1.804 1 93.94 89 ALA B C 1
ATOM 1385 O O . ALA B 1 89 ? -13.688 -6.52 -0.8 1 93.94 89 ALA B O 1
ATOM 1386 N N . VAL B 1 90 ? -12.148 -5.406 -1.931 1 91.88 90 VAL B N 1
ATOM 1387 C CA . VAL B 1 90 ? -12.062 -4.324 -0.955 1 91.88 90 VAL B CA 1
ATOM 1388 C C . VAL B 1 90 ? -12.789 -3.09 -1.489 1 91.88 90 VAL B C 1
ATOM 1390 O O . VAL B 1 90 ? -12.477 -2.6 -2.576 1 91.88 90 VAL B O 1
ATOM 1393 N N . VAL B 1 91 ? -13.781 -2.648 -0.774 1 90.38 91 VAL B N 1
ATOM 1394 C CA . VAL B 1 91 ? -14.625 -1.565 -1.269 1 90.38 91 VAL B CA 1
ATOM 1395 C C . VAL B 1 91 ? -14.852 -0.537 -0.162 1 90.38 91 VAL B C 1
ATOM 1397 O O . VAL B 1 91 ? -14.711 -0.851 1.022 1 90.38 91 VAL B O 1
ATOM 1400 N N . PRO B 1 92 ? -15.094 0.75 -0.545 1 89.5 92 PRO B N 1
ATOM 1401 C CA . PRO B 1 92 ? -15.555 1.701 0.466 1 89.5 92 PRO B CA 1
ATOM 1402 C C . PRO B 1 92 ? -16.891 1.287 1.097 1 89.5 92 PRO B C 1
ATOM 1404 O O . PRO B 1 92 ? -17.781 0.81 0.398 1 89.5 92 PRO B O 1
ATOM 1407 N N . ASP B 1 93 ? -16.891 1.428 2.463 1 86.31 93 ASP B N 1
ATOM 1408 C CA . ASP B 1 93 ? -18.125 1.088 3.168 1 86.31 93 ASP B CA 1
ATOM 1409 C C . ASP B 1 93 ? -19.234 2.088 2.85 1 86.31 93 ASP B C 1
ATOM 1411 O O . ASP B 1 93 ? -19 3.301 2.883 1 86.31 93 ASP B O 1
ATOM 1415 N N . LYS B 1 94 ? -20.359 1.697 2.287 1 73.69 94 LYS B N 1
ATOM 1416 C CA . LYS B 1 94 ? -21.5 2.518 1.889 1 73.69 94 LYS B CA 1
ATOM 1417 C C . LYS B 1 94 ? -22.109 3.234 3.092 1 73.69 94 LYS B C 1
ATOM 1419 O O . LYS B 1 94 ? -22.875 4.191 2.93 1 73.69 94 LYS B O 1
ATOM 1424 N N . LYS B 1 95 ? -21.938 2.736 4.16 1 61.66 95 LYS B N 1
ATOM 1425 C CA . LYS B 1 95 ? -22.672 3.414 5.23 1 61.66 95 LYS B CA 1
ATOM 1426 C C . LYS B 1 95 ? -22.25 4.879 5.336 1 61.66 95 LYS B C 1
ATOM 1428 O O . LYS B 1 95 ? -23.078 5.746 5.625 1 61.66 95 LYS B O 1
ATOM 1433 N N . HIS B 1 96 ? -20.922 5.27 5.355 1 51.28 96 HIS B N 1
ATOM 1434 C CA . HIS B 1 96 ? -20.578 6.641 5.723 1 51.28 96 HIS B CA 1
ATOM 1435 C C . HIS B 1 96 ? -20.641 7.562 4.508 1 51.28 96 HIS B C 1
ATOM 1437 O O . HIS B 1 96 ? -20.422 8.773 4.633 1 51.28 96 HIS B O 1
ATOM 1443 N N . ALA B 1 97 ? -20.594 7.164 3.258 1 45.84 97 ALA B N 1
ATOM 1444 C CA . ALA B 1 97 ? -20.609 8.156 2.189 1 45.84 97 ALA B CA 1
ATOM 1445 C C . ALA B 1 97 ? -21.641 9.25 2.471 1 45.84 97 ALA B C 1
ATOM 1447 O O . ALA B 1 97 ? -21.562 10.344 1.918 1 45.84 97 ALA B O 1
ATOM 1448 N N . GLN B 1 98 ? -22.781 8.953 2.787 1 40.94 98 GLN B N 1
ATOM 1449 C CA . GLN B 1 98 ? -23.844 9.945 2.775 1 40.94 98 GLN B CA 1
ATOM 1450 C C . GLN B 1 98 ? -23.688 10.93 3.928 1 40.94 98 GLN B C 1
ATOM 1452 O O . GLN B 1 98 ? -24.438 11.898 4.027 1 40.94 98 GLN B O 1
ATOM 1457 N N . SER B 1 99 ? -22.734 10.812 4.754 1 34.09 99 SER B N 1
ATOM 1458 C CA . SER B 1 99 ? -23.031 11.961 5.605 1 34.09 99 SER B CA 1
ATOM 1459 C C . SER B 1 99 ? -22.391 13.234 5.059 1 34.09 99 SER B C 1
ATOM 1461 O O . SER B 1 99 ? -21.297 13.188 4.496 1 34.09 99 SER B O 1
#

Sequence (198 aa):
MAQVMVLAVNVYQKKDGTSGARVVVASTPRNPNVRGLLPVEFEALPEVADAMKVLPGVYDVDVDLAVASGFGKANEVRPLVVGARFVAAVVPDKKHAQSMAQVMVLAVNVYQKKDGTSGARVVVASTPRNPNVRGLLPVEFEALPEVADAMKVLPGVYDVDVDLAVASGFGKANEVRPLVVGARFVAAVVPDKKHAQS

Secondary structure (DSSP, 8-state):
-EEEEEEEEEEEE-TTS-EEEEEEEEE--SSTTEEE-EEEEEEE-HHHHHH--SSSEEEEEEEEEEEEEETTEEEEEEEEEEEEEEEEEEEE-TTSTT-/-EEEEEEEEEEEE-TTS-EEEEEEEEE--SSTTEEE-EEEEEEE-HHHHHH--SSSEEEEEEEEEEEE--TTS--EEEEEEEEEEEEEEEEE-TTSTT-

pLDDT: mean 86.76, std 14.15, range [33.78, 97.5]

Radius of gyration: 18.82 Å; Cα contacts (8 Å, |Δi|>4): 492; chains: 2; bounding box: 52×46×39 Å

Foldseek 3Di:
DDKWFWAAKDWDADPVGDIWIKIWTWDDDPDPVDPGTDIDIATEDNVQSVPPDAHRFIKDWDWDFDFDDDDVDDTDTGIYTYHIDTDGHDDPDVPPVPD/DDKWFWAAKDWDADPVGDIWIKIWTWDDDPDPVDPGTDIDIATEDNVQSVVPDAHRFIKDWDWDFDFDDDDVDDTDTGIYTYHIDTDGHDDPDVPPVPD

Organism: Thermus brockianus (NCBI:txid56956)